Protein AF-A0A1G9LYG8-F1 (afdb_monomer)

Mean predicted aligned error: 13.82 Å

InterPro domains:
  IPR014231 Sporulation protein YpjB [PF09577] (40-248)

Foldseek 3Di:
DDPVPVVVVVVVVVVVVVVPPPPPVPPPPVPPPLVLLVVLLVCLVVVVLVVSLVSLVVCVVVQLVLQPVQADPVLSVLLNVLSVVLNVCSVDVPDDSLVNSLSSLLNNLSVQLSVLDPDGVLVVLLVVLLVLLVVVLPDPDQDDPVSLVVNVSSCSSNLSNCCSFFDPVLSVQLVVLSVVLSVCSVPPCNSVSSVSNSVSSVPGDGPPPDVVVVVVVVVVVVVVVVVVVVVVVVVVVVVVVVVVVVVVVVVVVVD

pLDDT: mean 82.08, std 17.13, range [35.97, 97.94]

Solvent-accessible surface area (backbone atoms only — not comparable to full-atom values): 14133 Å² total; per-residue (Å²): 138,69,80,68,60,59,57,55,54,52,52,51,49,57,55,55,63,65,68,72,59,82,76,71,78,73,78,75,76,69,70,51,66,64,59,54,43,55,50,35,41,48,23,48,74,70,68,36,41,70,61,24,34,52,51,51,64,72,42,47,64,60,54,53,51,52,35,60,74,61,38,56,78,66,48,28,50,52,51,50,54,43,52,52,51,38,57,54,40,43,74,53,78,81,63,65,73,68,57,49,47,37,41,38,48,22,44,44,26,37,56,38,47,54,65,69,56,98,79,39,63,50,58,56,54,50,50,53,51,39,53,51,38,54,59,55,45,74,45,94,61,84,82,49,72,67,56,55,51,48,54,53,48,51,45,65,22,44,51,66,18,40,66,66,40,33,56,70,67,54,37,52,54,24,52,51,34,45,52,48,34,71,76,35,63,91,41,98,55,38,47,62,34,30,52,53,24,38,56,38,55,63,70,58,56,85,64,75,56,62,66,57,49,50,54,50,50,51,54,52,49,53,50,51,54,54,47,51,52,52,52,53,52,51,51,52,51,50,52,50,55,53,54,53,51,54,56,55,52,60,58,62,77,76,108

Sequence (255 aa):
MNRTSYAHLFLCFLLGVGIFLPGKAVLAHHQDVHSSIYQYVRFVQEERYKEAETLLQHHSQEFSEYASEHADAEEANVVAAVLERNLQAVAIPKDKDSQLYTHAMALLLVFDALKNEQEPLWMTWKQELQNEIEHLSISNKELAMQDINRLKTHWNILEPALKLAADEEDYIQTSASIRYLLASMDSPRWQEQMITASDQLQQIEAGNDDKLKRSLTLIFMVAAVGGFIIITLSYVAWKKYKGERNKQENKRENS

Secondary structure (DSSP, 8-state):
--THHHHHHHHHHHHHHTT-S-----------HHHHHHHHHHHHHTT-HHHHHHHHHHHHHHHHHHHHHHS-HHHHHHHHHHHHHHHHHHH---S-HHHHHHHHHHHHHHHHHHH--SS-HHHHHHHHHHHHHHHHHT--SPPPHHHHHHHHHHHHHHHHHHHHHS-HHHHHHHHHHHHHHHHTTTSTTHHHHHHHHHHHHHH-----SHHHHHHHHHHHHHHHHHHHHHHHHHHHHHHHHHHHHHHHHHHHHT-

Nearest PDB structures (foldseek):
  5c21-assembly1_B  TM=1.480E-01  e=8.070E+00  Escherichia coli

Organism: NCBI:txid482461

Structure (mmCIF, N/CA/C/O backbone):
data_AF-A0A1G9LYG8-F1
#
_entry.id   AF-A0A1G9LYG8-F1
#
loop_
_atom_site.group_PDB
_atom_site.id
_atom_site.type_symbol
_atom_site.label_atom_id
_atom_site.label_alt_id
_atom_site.label_comp_id
_atom_site.label_asym_id
_atom_site.label_entity_id
_atom_site.label_seq_id
_atom_site.pdbx_PDB_ins_code
_atom_site.Cartn_x
_atom_site.Cartn_y
_atom_site.Cartn_z
_atom_site.occupancy
_atom_site.B_iso_or_equiv
_atom_site.auth_seq_id
_atom_site.auth_comp_id
_atom_site.auth_asym_id
_atom_site.auth_atom_id
_atom_site.pdbx_PDB_model_num
ATOM 1 N N . MET A 1 1 ? -35.534 11.919 62.018 1.00 44.56 1 MET A N 1
ATOM 2 C CA . MET A 1 1 ? -34.619 12.363 60.942 1.00 44.56 1 MET A CA 1
ATOM 3 C C . MET A 1 1 ? -33.520 11.311 60.834 1.00 44.56 1 MET A C 1
ATOM 5 O O . MET A 1 1 ? -32.553 11.365 61.580 1.00 44.56 1 MET A O 1
ATOM 9 N N . ASN A 1 2 ? -33.737 10.273 60.017 1.00 42.03 2 ASN A N 1
ATOM 10 C CA . ASN A 1 2 ? -32.950 9.034 60.067 1.00 42.03 2 ASN A CA 1
ATOM 11 C C . ASN A 1 2 ? -31.844 9.050 59.003 1.00 42.03 2 ASN A C 1
ATOM 13 O O . ASN A 1 2 ? -32.102 8.811 57.825 1.00 42.03 2 ASN A O 1
ATOM 17 N N . ARG A 1 3 ? -30.601 9.315 59.436 1.00 51.84 3 ARG A N 1
ATOM 18 C CA . ARG A 1 3 ? -29.377 9.304 58.602 1.00 51.84 3 ARG A CA 1
ATOM 19 C C . ARG A 1 3 ? -29.077 7.939 57.960 1.00 51.84 3 ARG A C 1
ATOM 21 O O . ARG A 1 3 ? -28.266 7.873 57.047 1.00 51.84 3 ARG A O 1
ATOM 28 N N . THR A 1 4 ? -29.747 6.872 58.389 1.00 52.56 4 THR A N 1
ATOM 29 C CA . THR A 1 4 ? -29.566 5.505 57.879 1.00 52.56 4 THR A CA 1
ATOM 30 C C . THR A 1 4 ? -30.309 5.229 56.568 1.00 52.56 4 THR A C 1
ATOM 32 O O . THR A 1 4 ? -29.927 4.321 55.840 1.00 52.56 4 THR A O 1
ATOM 35 N N . SER A 1 5 ? -31.317 6.031 56.202 1.00 56.38 5 SER A N 1
ATOM 36 C CA . SER A 1 5 ? -32.127 5.758 55.001 1.00 56.38 5 SER A CA 1
ATOM 37 C C . SER A 1 5 ? -31.432 6.139 53.686 1.00 56.38 5 SER A C 1
ATOM 39 O O . SER A 1 5 ? -31.706 5.534 52.653 1.00 56.38 5 SER A O 1
ATOM 41 N N . TYR A 1 6 ? -30.517 7.115 53.709 1.00 55.12 6 TYR A N 1
ATOM 42 C CA . TYR A 1 6 ? -29.796 7.565 52.509 1.00 55.12 6 TYR A CA 1
ATOM 43 C C . TYR A 1 6 ? -28.614 6.656 52.150 1.00 55.12 6 TYR A C 1
ATOM 45 O O . TYR A 1 6 ? -28.293 6.517 50.974 1.00 55.12 6 TYR A O 1
ATOM 53 N N . ALA A 1 7 ? -28.014 5.986 53.139 1.00 55.41 7 ALA A N 1
ATOM 54 C CA . ALA A 1 7 ? -26.924 5.039 52.909 1.00 55.41 7 ALA A CA 1
ATOM 55 C C . ALA A 1 7 ? -27.400 3.801 52.128 1.00 55.41 7 ALA A C 1
ATOM 57 O O . ALA A 1 7 ? -26.719 3.348 51.211 1.00 55.41 7 ALA A O 1
ATOM 58 N N . HIS A 1 8 ? -28.606 3.303 52.423 1.00 56.03 8 HIS A N 1
ATOM 59 C CA . HIS A 1 8 ? -29.189 2.172 51.697 1.00 56.03 8 HIS A CA 1
ATOM 60 C C . HIS A 1 8 ? -29.632 2.542 50.275 1.00 56.03 8 HIS A C 1
ATOM 62 O O . HIS A 1 8 ? -29.442 1.750 49.358 1.00 56.03 8 HIS A O 1
ATOM 68 N N . LEU A 1 9 ? -30.139 3.761 50.058 1.00 56.88 9 LEU A N 1
ATOM 69 C CA . LEU A 1 9 ? -30.474 4.243 48.712 1.00 56.88 9 LEU A CA 1
ATOM 70 C C . LEU A 1 9 ? -29.229 4.435 47.832 1.00 56.88 9 LEU A C 1
ATOM 72 O O . LEU A 1 9 ? -29.269 4.108 46.649 1.00 56.88 9 LEU A O 1
ATOM 76 N N . PHE A 1 10 ? -28.113 4.896 48.403 1.00 58.06 10 PHE A N 1
ATOM 77 C CA . PHE A 1 10 ? -26.852 5.056 47.672 1.00 58.06 10 PHE A CA 1
ATOM 78 C C . PHE A 1 10 ? -26.205 3.706 47.319 1.00 58.06 10 PHE A C 1
ATOM 80 O O . PHE A 1 10 ? -25.693 3.528 46.216 1.00 58.06 10 PHE A O 1
ATOM 87 N N . LEU A 1 11 ? -26.295 2.722 48.221 1.00 57.38 11 LEU A N 1
ATOM 88 C CA . LEU A 1 11 ? -25.783 1.368 47.993 1.00 57.38 11 LEU A CA 1
ATOM 89 C C . LEU A 1 11 ? -26.616 0.595 46.952 1.00 57.38 11 LEU A C 1
ATOM 91 O O . LEU A 1 11 ? -26.050 -0.095 46.107 1.00 57.38 11 LEU A O 1
ATOM 95 N N . CYS A 1 12 ? -27.943 0.769 46.942 1.00 59.47 12 CYS A N 1
ATOM 96 C CA . CYS A 1 12 ? -28.809 0.213 45.896 1.00 59.47 12 CYS A CA 1
ATOM 97 C C . CYS A 1 12 ? -28.598 0.887 44.530 1.00 59.47 12 CYS A C 1
ATOM 99 O O . CYS A 1 12 ? -28.707 0.221 43.505 1.00 59.47 12 CYS A O 1
ATOM 101 N N . PHE A 1 13 ? -28.258 2.180 44.497 1.00 59.78 13 PHE A N 1
ATOM 102 C CA . PHE A 1 13 ? -27.918 2.875 43.253 1.00 59.78 13 PHE A CA 1
ATOM 103 C C . PHE A 1 13 ? -26.583 2.377 42.669 1.00 59.78 13 PHE A C 1
ATOM 105 O O . PHE A 1 13 ? -26.509 2.101 41.476 1.00 59.78 13 PHE A O 1
ATOM 112 N N . LEU A 1 14 ? -25.560 2.157 43.505 1.00 54.22 14 LEU A N 1
ATOM 113 C CA . LEU A 1 14 ? -24.277 1.586 43.066 1.00 54.22 14 LEU A CA 1
ATOM 114 C C . LEU A 1 14 ? -24.402 0.133 42.579 1.00 54.22 14 LEU A C 1
ATOM 116 O O . LEU A 1 14 ? -23.779 -0.231 41.584 1.00 54.22 14 LEU A O 1
ATOM 120 N N . LEU A 1 15 ? -25.246 -0.680 43.224 1.00 53.72 15 LEU A N 1
ATOM 121 C CA . LEU A 1 15 ? -25.528 -2.048 42.775 1.00 53.72 15 LEU A CA 1
ATOM 122 C C . LEU A 1 15 ? -26.402 -2.094 41.510 1.00 53.72 15 LEU A C 1
ATOM 124 O O . LEU A 1 15 ? -26.217 -2.983 40.687 1.00 53.72 15 LEU A O 1
ATOM 128 N N . GLY A 1 16 ? -27.307 -1.131 41.310 1.00 51.62 16 GLY A N 1
ATOM 129 C CA . GLY A 1 16 ? -28.133 -1.039 40.100 1.00 51.62 16 GLY A CA 1
ATOM 130 C C . GLY A 1 16 ? -27.364 -0.568 38.861 1.00 51.62 16 GLY A C 1
ATOM 131 O O . GLY A 1 16 ? -27.613 -1.059 37.763 1.00 51.62 16 GLY A O 1
ATOM 132 N N . VAL A 1 17 ? -26.393 0.337 39.031 1.00 49.50 17 VAL A N 1
ATOM 133 C CA . VAL A 1 17 ? -25.542 0.826 37.929 1.00 49.50 17 VAL A CA 1
ATOM 134 C C . VAL A 1 17 ? -24.515 -0.231 37.493 1.00 49.50 17 VAL A C 1
ATOM 136 O O . VAL A 1 17 ? -24.180 -0.301 36.315 1.00 49.50 17 VAL A O 1
ATOM 139 N N . GLY A 1 18 ? -24.077 -1.114 38.398 1.00 45.44 18 GLY A N 1
ATOM 140 C CA . GLY A 1 18 ? -23.137 -2.195 38.074 1.00 45.44 18 GLY A CA 1
ATOM 141 C C . GLY A 1 18 ? -23.715 -3.349 37.239 1.00 45.44 18 GLY A C 1
ATOM 142 O O . GLY A 1 18 ? -22.947 -4.116 36.669 1.00 45.44 18 GLY A O 1
ATOM 143 N N . ILE A 1 19 ? -25.045 -3.481 37.142 1.00 48.59 19 ILE A N 1
ATOM 144 C CA . ILE A 1 19 ? -25.714 -4.629 36.489 1.00 48.59 19 ILE A CA 1
ATOM 145 C C . ILE A 1 19 ? -26.114 -4.325 35.028 1.00 48.59 19 ILE A C 1
ATOM 147 O O . ILE A 1 19 ? -26.484 -5.228 34.284 1.00 48.59 19 ILE A O 1
ATOM 151 N N . PHE A 1 20 ? -25.974 -3.076 34.573 1.00 45.09 20 PHE A N 1
ATOM 152 C CA . PHE A 1 20 ? -26.286 -2.665 33.195 1.00 45.09 20 PHE A CA 1
ATOM 153 C C . PHE A 1 20 ? -25.058 -2.462 32.299 1.00 45.09 20 PHE A C 1
ATOM 155 O O . PHE A 1 20 ? -25.152 -1.819 31.256 1.00 45.09 20 PHE A O 1
ATOM 162 N N . LEU A 1 21 ? -23.913 -3.040 32.664 1.00 42.34 21 LEU A N 1
ATOM 163 C CA . LEU A 1 21 ? -22.881 -3.324 31.676 1.00 42.34 21 LEU A CA 1
ATOM 164 C C . LEU A 1 21 ? -23.245 -4.664 31.033 1.00 42.34 21 LEU A C 1
ATOM 166 O O . LEU A 1 21 ? -23.107 -5.692 31.700 1.00 42.34 21 LEU A O 1
ATOM 170 N N . PRO A 1 22 ? -23.732 -4.705 29.776 1.00 43.97 22 PRO A N 1
ATOM 171 C CA . PRO A 1 22 ? -23.759 -5.955 29.045 1.00 43.97 22 PRO A CA 1
ATOM 172 C C . PRO A 1 22 ? -22.310 -6.424 28.971 1.00 43.97 22 PRO A C 1
ATOM 174 O O . PRO A 1 22 ? -21.504 -5.886 28.213 1.00 43.97 22 PRO A O 1
ATOM 177 N N . GLY A 1 23 ? -21.977 -7.406 29.803 1.00 39.16 23 GLY A N 1
ATOM 178 C CA . GLY A 1 23 ? -20.773 -8.195 29.669 1.00 39.16 23 GLY A CA 1
ATOM 179 C C . GLY A 1 23 ? -20.874 -8.951 28.357 1.00 39.16 23 GLY A C 1
ATOM 180 O O . GLY A 1 23 ? -21.198 -10.135 28.338 1.00 39.16 23 GLY A O 1
ATOM 181 N N . LYS A 1 24 ? -20.596 -8.267 27.244 1.00 38.66 24 LYS A N 1
ATOM 182 C CA . LYS A 1 24 ? -19.959 -8.933 26.127 1.00 38.66 24 LYS A CA 1
ATOM 183 C C . LYS A 1 24 ? -18.665 -9.452 26.730 1.00 38.66 24 LYS A C 1
ATOM 185 O O . LYS A 1 24 ? -17.746 -8.683 26.998 1.00 38.66 24 LYS A O 1
ATOM 190 N N . ALA A 1 25 ? -18.641 -10.745 27.029 1.00 38.16 25 ALA A N 1
ATOM 191 C CA . ALA A 1 25 ? -17.403 -11.487 27.041 1.00 38.16 25 ALA A CA 1
ATOM 192 C C . ALA A 1 25 ? -16.817 -11.291 25.642 1.00 38.16 25 ALA A C 1
ATOM 194 O O . ALA A 1 25 ? -17.134 -12.020 24.707 1.00 38.16 25 ALA A O 1
ATOM 195 N N . VAL A 1 26 ? -16.059 -10.209 25.483 1.00 40.16 26 VAL A N 1
ATOM 196 C CA . VAL A 1 26 ? -15.144 -10.028 24.377 1.00 40.16 26 VAL A CA 1
ATOM 197 C C . VAL A 1 26 ? -14.098 -11.099 24.633 1.00 40.16 26 VAL A C 1
ATOM 199 O O . VAL A 1 26 ? -13.142 -10.909 25.381 1.00 40.16 26 VAL A O 1
ATOM 202 N N . LEU A 1 27 ? -14.350 -12.286 24.085 1.00 37.12 27 LEU A N 1
ATOM 203 C CA . LEU A 1 27 ? -13.307 -13.241 23.764 1.00 37.12 27 LEU A CA 1
ATOM 204 C C . LEU A 1 27 ? -12.454 -12.575 22.678 1.00 37.12 27 LEU A C 1
ATOM 206 O O . LEU A 1 27 ? -12.511 -12.956 21.517 1.00 37.12 27 LEU A O 1
ATOM 210 N N . ALA A 1 28 ? -11.697 -11.539 23.049 1.00 35.97 28 ALA A N 1
ATOM 211 C CA . ALA A 1 28 ? -10.605 -11.024 22.244 1.00 35.97 28 ALA A CA 1
ATOM 212 C C . ALA A 1 28 ? -9.483 -12.053 22.352 1.00 35.97 28 ALA A C 1
ATOM 214 O O . ALA A 1 28 ? -8.523 -11.901 23.102 1.00 35.97 28 ALA A O 1
ATOM 215 N N . HIS A 1 29 ? -9.652 -13.145 21.621 1.00 37.12 29 HIS A N 1
ATOM 216 C CA . HIS A 1 29 ? -8.524 -13.868 21.077 1.00 37.12 29 HIS A CA 1
ATOM 217 C C . HIS A 1 29 ? -8.290 -13.318 19.669 1.00 37.12 29 HIS A C 1
ATOM 219 O O . HIS A 1 29 ? -8.374 -14.054 18.696 1.00 37.12 29 HIS A O 1
ATOM 225 N N . HIS A 1 30 ? -8.076 -11.999 19.565 1.00 44.78 30 HIS A N 1
ATOM 226 C CA . HIS A 1 30 ? -7.495 -11.426 18.359 1.00 44.78 30 HIS A CA 1
ATOM 227 C C . HIS A 1 30 ? -6.051 -11.886 18.355 1.00 44.78 30 HIS A C 1
ATOM 229 O O . HIS A 1 30 ? -5.200 -11.363 19.079 1.00 44.78 30 HIS A O 1
ATOM 235 N N . GLN A 1 31 ? -5.809 -12.965 17.631 1.00 51.56 31 GLN A N 1
ATOM 236 C CA . GLN A 1 31 ? -4.470 -13.348 17.261 1.00 51.56 31 GLN A CA 1
ATOM 237 C C . GLN A 1 31 ? -3.991 -12.217 16.348 1.00 51.56 31 GLN A C 1
ATOM 239 O O . GLN A 1 31 ? -4.433 -12.140 15.211 1.00 51.56 31 GLN A O 1
ATOM 244 N N . ASP A 1 32 ? -3.203 -11.293 16.915 1.00 80.69 32 ASP A N 1
ATOM 245 C CA . ASP A 1 32 ? -2.804 -9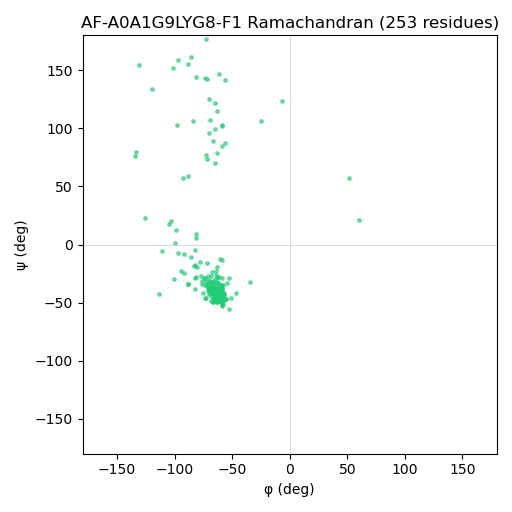.994 16.352 1.00 80.69 32 ASP A CA 1
ATOM 246 C C . ASP A 1 32 ? -2.857 -9.981 14.814 1.00 80.69 32 ASP A C 1
ATOM 248 O O . ASP A 1 32 ? -2.036 -10.631 14.160 1.00 80.69 32 ASP A O 1
ATOM 252 N N . VAL A 1 33 ? -3.865 -9.300 14.250 1.00 90.56 33 VAL A N 1
ATOM 253 C CA . VAL A 1 33 ? -4.142 -9.224 12.804 1.00 90.56 33 VAL A CA 1
ATOM 254 C C . VAL A 1 33 ? -2.868 -8.923 12.024 1.00 90.56 33 VAL A C 1
ATOM 256 O O . VAL A 1 33 ? -2.583 -9.572 11.016 1.00 90.56 33 VAL A O 1
ATOM 259 N N . HIS A 1 34 ? -2.046 -8.008 12.537 1.00 90.25 34 HIS A N 1
ATOM 260 C CA . HIS A 1 34 ? -0.772 -7.655 11.927 1.00 90.25 34 HIS A CA 1
ATOM 261 C C . HIS A 1 34 ? 0.198 -8.829 11.920 1.00 90.25 34 HIS A C 1
ATOM 263 O O . HIS A 1 34 ? 0.809 -9.097 10.889 1.00 90.25 34 HIS A O 1
ATOM 269 N N . SER A 1 35 ? 0.307 -9.578 13.020 1.00 90.75 35 SER A N 1
ATOM 270 C CA . SER A 1 35 ? 1.164 -10.771 13.091 1.00 90.75 35 SER A CA 1
ATOM 271 C C . SER A 1 35 ? 0.784 -11.825 12.043 1.00 90.75 35 SER A C 1
ATOM 273 O O . SER A 1 35 ? 1.664 -12.388 11.387 1.00 90.75 35 SER A O 1
ATOM 275 N N . SER A 1 36 ? -0.516 -12.035 11.817 1.00 94.81 36 SER A N 1
ATOM 276 C CA . SER A 1 36 ? -1.030 -12.959 10.802 1.00 94.81 36 SER A CA 1
ATOM 277 C C . SER A 1 36 ? -0.685 -12.483 9.388 1.00 94.81 36 SER A C 1
ATOM 279 O O . SER A 1 36 ? -0.283 -13.287 8.546 1.00 94.81 36 SER A O 1
ATOM 281 N N . ILE A 1 37 ? -0.747 -11.175 9.131 1.00 95.69 37 ILE A N 1
ATOM 282 C CA . ILE A 1 37 ? -0.375 -10.592 7.835 1.00 95.69 37 ILE A CA 1
ATOM 283 C C . ILE A 1 37 ? 1.138 -10.660 7.596 1.00 95.69 37 ILE A C 1
ATOM 285 O O . ILE A 1 37 ? 1.566 -11.062 6.514 1.00 95.69 37 ILE A O 1
ATOM 289 N N . TYR A 1 38 ? 1.965 -10.362 8.602 1.00 94.00 38 TYR A N 1
ATOM 290 C CA . TYR A 1 38 ? 3.417 -10.562 8.513 1.00 94.00 38 TYR A CA 1
ATOM 291 C C . TYR A 1 38 ? 3.757 -12.023 8.204 1.00 94.00 38 TYR A C 1
ATOM 293 O O . TYR A 1 38 ? 4.600 -12.309 7.351 1.00 94.00 38 TYR A O 1
ATOM 301 N N . GLN A 1 39 ? 3.075 -12.962 8.862 1.00 95.69 39 GLN A N 1
ATOM 302 C CA . GLN A 1 39 ? 3.274 -14.387 8.630 1.00 95.69 39 GLN A CA 1
ATOM 303 C C . GLN A 1 39 ? 2.814 -14.819 7.228 1.00 95.69 39 GLN A C 1
ATOM 305 O O . GLN A 1 39 ? 3.489 -15.638 6.602 1.00 95.69 39 GLN A O 1
ATOM 310 N N . TYR A 1 40 ? 1.720 -14.251 6.711 1.00 96.06 40 TYR A N 1
ATOM 311 C CA . TYR A 1 40 ? 1.273 -14.446 5.330 1.00 96.06 40 TYR A CA 1
ATOM 312 C C . TYR A 1 40 ? 2.340 -14.003 4.321 1.00 96.06 40 TYR A C 1
ATOM 314 O O . TYR A 1 40 ? 2.756 -14.804 3.483 1.00 96.06 40 TYR A O 1
ATOM 322 N N . VAL A 1 41 ? 2.838 -12.765 4.439 1.00 95.38 41 VAL A N 1
ATOM 323 C CA . VAL A 1 41 ? 3.897 -12.235 3.560 1.00 95.38 41 VAL A CA 1
ATOM 324 C C . VAL A 1 41 ? 5.138 -13.118 3.619 1.00 95.38 41 VAL A C 1
ATOM 326 O O . VAL A 1 41 ? 5.713 -13.455 2.584 1.00 95.38 41 VAL A O 1
ATOM 329 N N . ARG A 1 42 ? 5.518 -13.561 4.820 1.00 94.44 42 ARG A N 1
ATOM 330 C CA . ARG A 1 42 ? 6.645 -14.472 5.010 1.00 94.44 42 ARG A CA 1
ATOM 331 C C . ARG A 1 42 ? 6.437 -15.811 4.303 1.00 94.44 42 ARG A C 1
ATOM 333 O O . ARG A 1 42 ? 7.361 -16.285 3.653 1.00 94.44 42 ARG A O 1
ATOM 340 N N . PHE A 1 43 ? 5.255 -16.420 4.393 1.00 94.69 43 PHE A N 1
ATOM 341 C CA . PHE A 1 43 ? 4.972 -17.655 3.656 1.00 94.69 43 PHE A CA 1
ATOM 342 C C . PHE A 1 43 ? 5.039 -17.450 2.143 1.00 94.69 43 PHE A C 1
ATOM 344 O O . PHE A 1 43 ? 5.591 -18.299 1.453 1.00 94.69 43 PHE A O 1
ATOM 351 N N . VAL A 1 44 ? 4.541 -16.323 1.630 1.00 93.38 44 VAL A N 1
ATOM 352 C CA . VAL A 1 44 ? 4.664 -15.976 0.207 1.00 93.38 44 VAL A CA 1
ATOM 353 C C . VAL A 1 44 ? 6.134 -15.850 -0.205 1.00 93.38 44 VAL A C 1
ATOM 355 O O . VAL A 1 44 ? 6.525 -16.400 -1.232 1.00 93.38 44 VAL A O 1
ATOM 358 N N . GLN A 1 45 ? 6.957 -15.181 0.606 1.00 90.38 45 GLN A N 1
ATOM 359 C CA . GLN A 1 45 ? 8.392 -15.012 0.359 1.00 90.38 45 GLN A CA 1
ATOM 360 C C . GLN A 1 45 ? 9.177 -16.334 0.442 1.00 90.38 45 GLN A C 1
ATOM 362 O O . GLN A 1 45 ? 10.138 -16.521 -0.296 1.00 90.38 45 GLN A O 1
ATOM 367 N N . GLU A 1 46 ? 8.776 -17.245 1.331 1.00 92.75 46 GLU A N 1
ATOM 368 C CA . GLU A 1 46 ? 9.348 -18.593 1.476 1.00 92.75 46 GLU A CA 1
ATOM 369 C C . GLU A 1 46 ? 8.775 -19.602 0.453 1.00 92.75 46 GLU A C 1
ATOM 371 O O . GLU A 1 46 ? 9.066 -20.792 0.557 1.00 92.75 46 GLU A O 1
ATOM 376 N N . GLU A 1 47 ? 7.943 -19.159 -0.500 1.00 91.50 47 GLU A N 1
ATOM 377 C CA . GLU A 1 47 ? 7.254 -19.996 -1.504 1.00 91.50 47 GLU A CA 1
ATOM 378 C C . GLU A 1 47 ? 6.312 -21.064 -0.902 1.00 91.50 47 GLU A C 1
ATOM 380 O O . GLU A 1 47 ? 5.926 -22.052 -1.531 1.00 91.50 47 GLU A O 1
ATOM 385 N N . ARG A 1 48 ? 5.876 -20.853 0.341 1.00 92.75 48 ARG A N 1
ATOM 386 C CA . ARG A 1 48 ? 4.979 -21.733 1.103 1.00 92.75 48 ARG A CA 1
ATOM 387 C C . ARG A 1 48 ? 3.517 -21.391 0.837 1.00 92.75 48 ARG A C 1
ATOM 389 O O . ARG A 1 48 ? 2.759 -21.028 1.737 1.00 92.75 48 ARG A O 1
ATOM 396 N N . TYR A 1 49 ? 3.114 -21.480 -0.430 1.00 92.00 49 TYR A N 1
ATOM 397 C CA . TYR A 1 49 ? 1.817 -20.970 -0.895 1.00 92.00 49 TYR A CA 1
ATOM 398 C C . TYR A 1 49 ? 0.615 -21.676 -0.274 1.00 92.00 49 TYR A C 1
ATOM 400 O O . TYR A 1 49 ? -0.401 -21.039 -0.021 1.00 92.00 49 TYR A O 1
ATOM 408 N N . LYS A 1 50 ? 0.731 -22.969 0.036 1.00 92.81 50 LYS A N 1
ATOM 409 C CA . LYS A 1 50 ? -0.357 -23.718 0.673 1.00 92.81 50 LYS A CA 1
ATOM 410 C C . LYS A 1 50 ? -0.618 -23.228 2.098 1.00 92.81 50 LYS A C 1
ATOM 412 O O . LYS A 1 50 ? -1.770 -23.091 2.511 1.00 92.81 50 LYS A O 1
ATOM 417 N N . GLU A 1 51 ? 0.441 -22.960 2.856 1.00 94.56 51 GLU A N 1
ATOM 418 C CA . GLU A 1 51 ? 0.329 -22.360 4.184 1.00 94.56 51 GLU A CA 1
ATOM 419 C C . GLU A 1 51 ? -0.150 -20.910 4.114 1.00 94.56 51 GLU A C 1
ATOM 421 O O . GLU A 1 51 ? -0.984 -20.521 4.929 1.00 94.56 51 GLU A O 1
ATOM 426 N N . ALA A 1 52 ? 0.315 -20.141 3.124 1.00 94.75 52 ALA A N 1
ATOM 427 C CA . ALA A 1 52 ? -0.162 -18.784 2.869 1.00 94.75 52 ALA A CA 1
ATOM 428 C C . ALA A 1 52 ? -1.673 -18.755 2.579 1.00 94.75 52 ALA A C 1
ATOM 430 O O . ALA A 1 52 ? -2.396 -17.980 3.202 1.00 94.75 52 ALA A O 1
ATOM 431 N N . GLU A 1 53 ? -2.158 -19.634 1.697 1.00 95.19 53 GLU A N 1
ATOM 432 C CA . GLU A 1 53 ? -3.579 -19.779 1.369 1.00 95.19 53 GLU A CA 1
ATOM 433 C C . GLU A 1 53 ? -4.394 -20.152 2.607 1.00 95.19 53 GLU A C 1
ATOM 435 O O . GLU A 1 53 ? -5.387 -19.495 2.917 1.00 95.19 53 GLU A O 1
ATOM 440 N N . THR A 1 54 ? -3.947 -21.172 3.345 1.00 95.50 54 THR A N 1
ATOM 441 C CA . THR A 1 54 ? -4.651 -21.651 4.541 1.00 95.50 54 THR A CA 1
ATOM 442 C C . THR A 1 54 ? -4.759 -20.551 5.596 1.00 95.50 54 THR A C 1
ATOM 444 O O . THR A 1 54 ? -5.825 -20.365 6.182 1.00 95.50 54 THR A O 1
ATOM 447 N N . LEU A 1 55 ? -3.674 -19.806 5.835 1.00 95.56 55 LEU A N 1
ATOM 448 C CA . LEU A 1 55 ? -3.660 -18.710 6.801 1.00 95.56 55 LEU A CA 1
ATOM 449 C C . LEU A 1 55 ? -4.603 -17.586 6.365 1.00 95.56 55 LEU A C 1
ATOM 451 O O . LEU A 1 55 ? -5.419 -17.129 7.163 1.00 95.56 55 LEU A O 1
ATOM 455 N N . LEU A 1 56 ? -4.526 -17.166 5.101 1.00 95.06 56 LEU A N 1
ATOM 456 C CA . LEU A 1 56 ? -5.344 -16.070 4.591 1.00 95.06 56 LEU A CA 1
ATOM 457 C C . LEU A 1 56 ? -6.840 -16.419 4.610 1.00 95.06 56 LEU A C 1
ATOM 459 O O . LEU A 1 56 ? -7.649 -15.581 4.996 1.00 95.06 56 LEU A O 1
ATOM 463 N N . GLN A 1 57 ? -7.209 -17.657 4.264 1.00 95.25 57 GLN A N 1
ATOM 464 C CA . GLN A 1 57 ? -8.591 -18.149 4.347 1.00 95.25 57 GLN A CA 1
ATOM 465 C C . GLN A 1 57 ? -9.092 -18.249 5.792 1.00 95.25 57 GLN A C 1
ATOM 467 O O . GLN A 1 57 ? -10.240 -17.916 6.067 1.00 95.25 57 GLN A O 1
ATOM 472 N N . HIS A 1 58 ? -8.246 -18.701 6.722 1.00 94.94 58 HIS A N 1
ATOM 473 C CA . HIS A 1 58 ? -8.623 -18.839 8.129 1.00 94.94 58 HIS A CA 1
ATOM 474 C C . HIS A 1 58 ? -8.886 -17.481 8.797 1.00 94.94 58 HIS A C 1
ATOM 476 O O . HIS A 1 58 ? -9.818 -17.356 9.588 1.00 94.94 58 HIS A O 1
ATOM 482 N N . HIS A 1 59 ? -8.091 -16.462 8.457 1.00 95.12 59 HIS A N 1
ATOM 483 C CA . HIS A 1 59 ? -8.164 -15.134 9.073 1.00 95.12 59 HIS A CA 1
ATOM 484 C C . HIS A 1 59 ? -8.937 -14.095 8.243 1.00 95.12 59 HIS A C 1
ATOM 486 O O . HIS A 1 59 ? -9.075 -12.957 8.682 1.00 95.12 59 HIS A O 1
ATOM 492 N N . SER A 1 60 ? -9.491 -14.443 7.074 1.00 94.12 60 SER A N 1
ATOM 493 C CA . SER A 1 60 ? -10.141 -13.463 6.184 1.00 94.12 60 SER A CA 1
ATOM 494 C C . SER A 1 60 ? -11.298 -12.716 6.849 1.00 94.12 60 SER A C 1
ATOM 496 O O . SER A 1 60 ? -11.480 -11.521 6.617 1.00 94.12 60 SER A O 1
ATOM 498 N N . GLN A 1 61 ? -12.077 -13.409 7.684 1.00 93.62 61 GLN A N 1
ATOM 499 C CA . GLN A 1 61 ? -13.169 -12.791 8.431 1.00 93.62 61 GLN A CA 1
ATOM 500 C C . GLN A 1 61 ? -12.632 -11.796 9.465 1.00 93.62 61 GLN A C 1
ATOM 502 O O . GLN A 1 61 ? -13.097 -10.663 9.508 1.00 93.62 61 GLN A O 1
ATOM 507 N N . GLU A 1 62 ? -11.619 -12.191 10.237 1.00 94.19 62 GLU A N 1
ATOM 508 C CA . GLU A 1 62 ? -10.976 -11.326 11.232 1.00 94.19 62 GLU A CA 1
ATOM 509 C C . GLU A 1 62 ? -10.372 -10.073 10.576 1.00 94.19 62 GLU A C 1
ATOM 511 O O . GLU A 1 62 ? -10.524 -8.965 11.080 1.00 94.19 62 GLU A O 1
ATOM 516 N N . PHE A 1 63 ? -9.760 -10.224 9.399 1.00 94.88 63 PHE A N 1
ATOM 517 C CA . PHE A 1 63 ? -9.222 -9.117 8.607 1.00 94.88 63 PHE A CA 1
ATOM 518 C C . PHE A 1 63 ? -10.312 -8.144 8.147 1.00 94.88 63 PHE A C 1
ATOM 520 O O . PHE A 1 63 ? -10.135 -6.928 8.234 1.00 94.88 63 PHE A O 1
ATOM 527 N N . SER A 1 64 ? -11.455 -8.662 7.692 1.00 93.94 64 SER A N 1
ATOM 528 C CA . SER A 1 64 ? -12.596 -7.836 7.287 1.00 93.94 64 SER A CA 1
ATOM 529 C C . SER A 1 64 ? -13.252 -7.119 8.470 1.00 93.94 64 SER A C 1
ATOM 531 O O . SER A 1 64 ? -13.680 -5.971 8.328 1.00 93.94 64 SER A O 1
ATOM 533 N N . GLU A 1 65 ? -13.354 -7.783 9.622 1.00 93.81 65 GLU A N 1
ATOM 534 C CA . GLU A 1 65 ? -13.877 -7.196 10.859 1.00 93.81 65 GLU A CA 1
ATOM 535 C C . GLU A 1 65 ? -12.955 -6.074 11.344 1.00 93.81 65 GLU A C 1
ATOM 537 O O . GLU A 1 65 ? -13.417 -4.951 11.532 1.00 93.81 65 GLU A O 1
ATOM 542 N N . TYR A 1 66 ? -11.645 -6.330 11.407 1.00 93.00 66 TYR A N 1
ATOM 543 C CA . TYR A 1 66 ? -10.646 -5.324 11.766 1.00 93.00 66 TYR A CA 1
ATOM 544 C C . TYR A 1 66 ? -10.717 -4.089 10.861 1.00 93.00 66 TYR A C 1
ATOM 546 O O . TYR A 1 66 ? -10.759 -2.963 11.357 1.00 93.00 66 TYR A O 1
ATOM 554 N N . ALA A 1 67 ? -10.786 -4.287 9.540 1.00 93.12 67 ALA A N 1
ATOM 555 C CA . ALA A 1 67 ? -10.912 -3.193 8.580 1.00 93.12 67 ALA A CA 1
ATOM 556 C C . ALA A 1 67 ? -12.192 -2.373 8.799 1.00 93.12 67 ALA A C 1
ATOM 558 O O . ALA A 1 67 ? -12.155 -1.150 8.750 1.00 93.12 67 ALA A O 1
ATOM 559 N N . SER A 1 68 ? -13.311 -3.034 9.097 1.00 91.25 68 SER A N 1
ATOM 560 C CA . SER A 1 68 ? -14.589 -2.358 9.358 1.00 91.25 68 SER A CA 1
ATOM 561 C C . SER A 1 68 ? -14.585 -1.554 10.663 1.00 91.25 68 SER A C 1
ATOM 563 O O . SER A 1 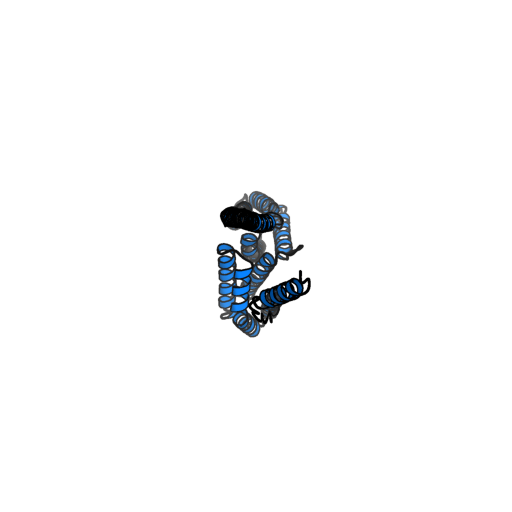68 ? -15.350 -0.602 10.803 1.00 91.25 68 SER A O 1
ATOM 565 N N . GLU A 1 69 ? -13.758 -1.945 11.634 1.00 90.81 69 GLU A N 1
ATOM 566 C CA . GLU A 1 69 ? -13.613 -1.247 12.915 1.00 90.81 69 GLU A CA 1
ATOM 567 C C . GLU A 1 69 ? -12.665 -0.041 12.843 1.00 90.81 69 GLU A C 1
ATOM 569 O O . GLU A 1 69 ? -12.842 0.915 13.599 1.00 90.81 69 GLU A O 1
ATOM 574 N N . HIS A 1 70 ? -11.674 -0.079 11.947 1.00 88.50 70 HIS A N 1
ATOM 575 C CA . HIS A 1 70 ? -10.582 0.902 11.889 1.00 88.50 70 HIS A CA 1
ATOM 576 C C . HIS A 1 70 ? -10.629 1.823 10.663 1.00 88.50 70 HIS A C 1
ATOM 578 O O . HIS A 1 70 ? -9.829 2.754 10.578 1.00 88.50 70 HIS A O 1
ATOM 584 N N . ALA A 1 71 ? -11.553 1.586 9.733 1.00 89.06 71 ALA A N 1
ATOM 585 C CA . ALA A 1 71 ? -11.666 2.320 8.481 1.00 89.06 71 ALA A CA 1
ATOM 586 C C . ALA A 1 71 ? -13.107 2.790 8.234 1.00 89.06 71 ALA A C 1
ATOM 588 O O . ALA A 1 71 ? -14.070 2.186 8.716 1.00 89.06 71 ALA A O 1
ATOM 589 N N . ASP A 1 72 ? -13.273 3.865 7.468 1.00 90.88 72 ASP A N 1
ATOM 590 C CA . ASP A 1 72 ? -14.588 4.233 6.949 1.00 90.88 72 ASP A CA 1
ATOM 591 C C . ASP A 1 72 ? -15.052 3.291 5.821 1.00 90.88 72 ASP A C 1
ATOM 593 O O . ASP A 1 72 ? -14.360 2.356 5.416 1.00 90.88 72 ASP A O 1
ATOM 597 N N . ALA A 1 73 ? -16.270 3.504 5.316 1.00 89.38 73 ALA A N 1
ATOM 598 C CA . ALA A 1 73 ? -16.846 2.626 4.302 1.00 89.38 73 ALA A CA 1
ATOM 599 C C . ALA A 1 73 ? -16.052 2.611 2.983 1.00 89.38 73 ALA A C 1
ATOM 601 O O . ALA A 1 73 ? -16.024 1.581 2.310 1.00 89.38 73 ALA A O 1
ATOM 602 N N . GLU A 1 74 ? -15.434 3.724 2.581 1.00 90.56 74 GLU A N 1
ATOM 603 C CA . GLU A 1 74 ? -14.614 3.753 1.371 1.00 90.56 74 GLU A CA 1
ATOM 604 C C . GLU A 1 74 ? -13.283 3.036 1.601 1.00 90.56 74 GLU A C 1
ATOM 606 O O . GLU A 1 74 ? -12.891 2.190 0.793 1.00 90.56 74 GLU A O 1
ATOM 611 N N . GLU A 1 75 ? -12.620 3.322 2.715 1.00 92.19 75 GLU A N 1
ATOM 612 C CA . GLU A 1 75 ? -11.357 2.694 3.092 1.00 92.19 75 GLU A CA 1
ATOM 613 C C . GLU A 1 75 ? -11.519 1.173 3.256 1.00 92.19 75 GLU A C 1
ATOM 615 O O . GLU A 1 75 ? -10.732 0.397 2.710 1.00 92.19 75 GLU A O 1
ATOM 620 N N . ALA A 1 76 ? -12.597 0.721 3.905 1.00 94.12 76 ALA A N 1
ATOM 621 C CA . ALA A 1 76 ? -12.918 -0.697 4.053 1.00 94.12 76 ALA A CA 1
ATOM 622 C C . ALA A 1 76 ? -13.122 -1.397 2.697 1.00 94.12 76 ALA A C 1
ATOM 624 O O . ALA A 1 76 ? -12.702 -2.543 2.525 1.00 94.12 76 ALA A O 1
ATOM 625 N N . ASN A 1 77 ? -13.699 -0.712 1.701 1.00 95.31 77 ASN A N 1
ATOM 626 C CA . ASN A 1 77 ? -13.828 -1.257 0.345 1.00 95.31 77 ASN A CA 1
ATOM 627 C C . ASN A 1 77 ? -12.464 -1.439 -0.335 1.00 95.31 77 ASN A C 1
ATOM 629 O O . ASN A 1 77 ? -12.260 -2.417 -1.057 1.00 95.31 77 ASN A O 1
ATOM 633 N N . VAL A 1 78 ? -11.520 -0.520 -0.108 1.00 96.38 78 VAL A N 1
ATOM 634 C CA . VAL A 1 78 ? -10.147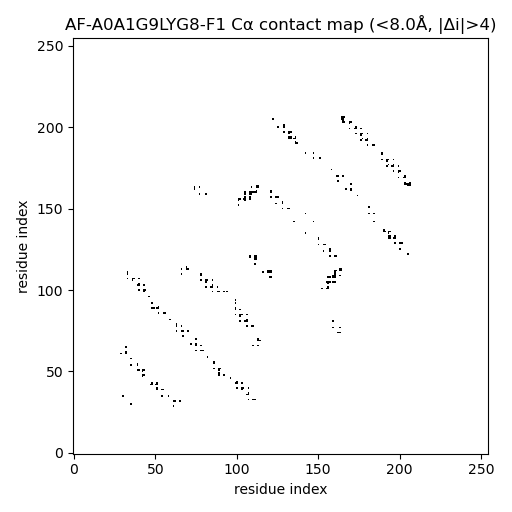 -0.649 -0.618 1.00 96.38 78 VAL A CA 1
ATOM 635 C C . VAL A 1 78 ? -9.456 -1.849 0.029 1.00 96.38 78 VAL A C 1
ATOM 637 O O . VAL A 1 78 ? -8.881 -2.674 -0.684 1.00 96.38 78 VAL A O 1
ATOM 640 N N . VAL A 1 79 ? -9.574 -2.005 1.351 1.00 97.00 79 VAL A N 1
ATOM 641 C CA . VAL A 1 79 ? -9.009 -3.150 2.086 1.00 97.00 79 VAL A CA 1
ATOM 642 C C . VAL A 1 79 ? -9.602 -4.466 1.586 1.00 97.00 79 VAL A C 1
ATOM 644 O O . VAL A 1 79 ? -8.857 -5.393 1.266 1.00 97.00 79 VAL A O 1
ATOM 647 N N . ALA A 1 80 ? -10.928 -4.537 1.442 1.00 96.69 80 ALA A N 1
ATOM 648 C CA . ALA A 1 80 ? -11.622 -5.719 0.941 1.00 96.69 80 ALA A CA 1
ATOM 649 C C . ALA A 1 80 ? -11.162 -6.098 -0.475 1.00 96.69 80 ALA A C 1
ATOM 651 O O . ALA A 1 80 ? -10.922 -7.272 -0.754 1.00 96.69 80 ALA A O 1
ATOM 652 N N . ALA A 1 81 ? -10.969 -5.114 -1.359 1.00 97.44 81 ALA A N 1
ATOM 653 C CA . ALA A 1 81 ? -10.469 -5.358 -2.709 1.00 97.44 81 ALA A CA 1
ATOM 654 C C . ALA A 1 81 ? -9.034 -5.918 -2.715 1.00 97.44 81 ALA A C 1
ATOM 656 O O . ALA A 1 81 ? -8.715 -6.794 -3.525 1.00 97.44 81 ALA A O 1
ATOM 657 N N . VAL A 1 82 ? -8.163 -5.434 -1.823 1.00 97.75 82 VAL A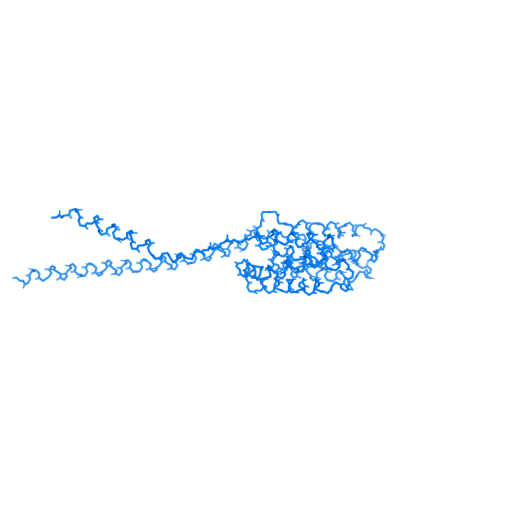 N 1
ATOM 658 C CA . VAL A 1 82 ? -6.784 -5.934 -1.686 1.00 97.75 82 VAL A CA 1
ATOM 659 C C . VAL A 1 82 ? -6.759 -7.333 -1.065 1.00 97.75 82 VAL A C 1
ATOM 661 O O . VAL A 1 82 ? -6.009 -8.193 -1.536 1.00 97.75 82 VAL A O 1
ATOM 664 N N . LEU A 1 83 ? -7.600 -7.592 -0.062 1.00 97.31 83 LEU A N 1
ATOM 665 C CA . LEU A 1 83 ? -7.744 -8.905 0.566 1.00 97.31 83 LEU A CA 1
ATOM 666 C C . LEU A 1 83 ? -8.252 -9.958 -0.428 1.00 97.31 83 LEU A C 1
ATOM 668 O O . LEU A 1 83 ? -7.630 -11.008 -0.580 1.00 97.31 83 LEU A O 1
ATOM 672 N N . GLU A 1 84 ? -9.323 -9.653 -1.161 1.00 95.81 84 GLU A N 1
ATOM 673 C CA . GLU A 1 84 ? -9.897 -10.551 -2.170 1.00 95.81 84 GLU A CA 1
ATOM 674 C C . GLU A 1 84 ? -8.885 -10.875 -3.274 1.00 95.81 84 GLU A C 1
ATOM 676 O O . GLU A 1 84 ? -8.724 -12.029 -3.671 1.00 95.81 84 GLU A O 1
ATOM 681 N N . ARG A 1 85 ? -8.122 -9.874 -3.730 1.00 94.75 85 ARG A N 1
ATOM 682 C CA . ARG A 1 85 ? -7.054 -10.094 -4.712 1.00 94.75 85 ARG A CA 1
ATOM 683 C C . ARG A 1 85 ? -5.994 -11.068 -4.199 1.00 94.75 85 ARG A C 1
ATOM 685 O O . ARG A 1 85 ? -5.519 -11.898 -4.968 1.00 94.75 85 ARG A O 1
ATOM 692 N N . ASN A 1 86 ? -5.627 -10.981 -2.922 1.00 95.50 86 ASN A N 1
ATOM 693 C CA . ASN A 1 86 ? -4.662 -11.897 -2.318 1.00 95.50 86 ASN A CA 1
ATOM 694 C C . ASN A 1 86 ? -5.218 -13.320 -2.196 1.00 95.50 86 ASN A C 1
ATOM 696 O O . ASN A 1 86 ? -4.514 -14.266 -2.543 1.00 95.50 86 ASN A O 1
ATOM 700 N N . LEU A 1 87 ? -6.486 -13.474 -1.797 1.00 94.38 87 LEU A N 1
ATOM 701 C CA . LEU A 1 87 ? -7.168 -14.773 -1.747 1.00 94.38 87 LEU A CA 1
ATOM 702 C C . LEU A 1 87 ? -7.191 -15.454 -3.122 1.00 94.38 87 LEU A C 1
ATOM 704 O O . LEU A 1 87 ? -6.901 -16.644 -3.234 1.00 94.38 87 LEU A O 1
ATOM 708 N N . GLN A 1 88 ? -7.468 -14.691 -4.179 1.00 92.12 88 GLN A N 1
ATOM 709 C CA . GLN A 1 88 ? -7.455 -15.203 -5.549 1.00 92.12 88 GLN A CA 1
ATOM 710 C C . GLN A 1 88 ? -6.041 -15.558 -6.027 1.00 92.12 88 GLN A C 1
ATOM 712 O O . GLN A 1 88 ? -5.839 -16.617 -6.625 1.00 92.12 88 GLN A O 1
ATOM 717 N N . ALA A 1 89 ? -5.062 -14.687 -5.763 1.00 90.62 89 ALA A N 1
ATOM 718 C CA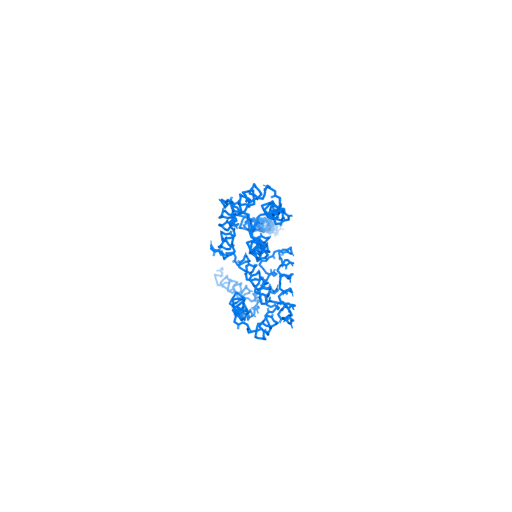 . ALA A 1 89 ? -3.687 -14.867 -6.218 1.00 90.62 89 ALA A CA 1
ATOM 719 C C . ALA A 1 89 ? -3.000 -16.069 -5.552 1.00 90.62 89 ALA A C 1
ATOM 721 O O . ALA A 1 89 ? -2.272 -16.804 -6.217 1.00 90.62 89 ALA A O 1
ATOM 722 N N . VAL A 1 90 ? -3.248 -16.299 -4.258 1.00 91.06 90 VAL A N 1
ATOM 723 C CA . VAL A 1 90 ? -2.623 -17.403 -3.515 1.00 91.06 90 VAL A CA 1
ATOM 724 C C . VAL A 1 90 ? -3.248 -18.765 -3.843 1.00 91.06 90 VAL A C 1
ATOM 726 O O . VAL A 1 90 ? -2.537 -19.766 -3.867 1.00 91.06 90 VAL A O 1
ATOM 729 N N . ALA A 1 91 ? -4.548 -18.810 -4.163 1.00 86.44 91 ALA A N 1
ATOM 730 C CA . ALA A 1 91 ? -5.257 -20.045 -4.518 1.00 86.44 91 ALA A CA 1
ATOM 731 C C . ALA A 1 91 ? -4.842 -20.605 -5.888 1.00 86.44 91 ALA A C 1
ATOM 733 O O . ALA A 1 91 ? -4.947 -21.803 -6.162 1.00 86.44 91 ALA A O 1
ATOM 734 N N . ILE A 1 92 ? -4.389 -19.730 -6.787 1.00 81.75 92 ILE A N 1
ATOM 735 C CA . ILE A 1 92 ? -3.946 -20.106 -8.123 1.00 81.75 92 ILE A CA 1
ATOM 736 C C . ILE A 1 92 ? -2.615 -19.397 -8.408 1.00 81.75 92 ILE A C 1
ATOM 738 O O . ILE A 1 92 ? -2.603 -18.410 -9.149 1.00 81.75 92 ILE A O 1
ATOM 742 N N . PRO A 1 93 ? -1.480 -19.911 -7.891 1.00 68.94 93 PRO A N 1
ATOM 743 C CA . PRO A 1 93 ? -0.156 -19.403 -8.237 1.00 68.94 93 PRO A CA 1
ATOM 744 C C . PRO A 1 93 ? 0.173 -19.831 -9.679 1.00 68.94 93 PRO A C 1
ATOM 746 O O . PRO A 1 93 ? 0.893 -20.794 -9.928 1.00 68.94 93 PRO A O 1
ATOM 749 N N . LYS A 1 94 ? -0.474 -19.196 -10.663 1.00 60.06 94 LYS A N 1
ATOM 750 C CA . LYS A 1 94 ? -0.287 -19.456 -12.102 1.00 60.06 94 LYS A CA 1
ATOM 751 C C . LYS A 1 94 ? 0.725 -18.509 -12.739 1.00 60.06 94 LYS A C 1
ATOM 753 O O . LYS A 1 94 ? 1.299 -18.872 -13.762 1.00 60.06 94 LYS A O 1
ATOM 758 N N . ASP A 1 95 ? 0.953 -17.343 -12.137 1.00 52.47 95 ASP A N 1
ATOM 759 C CA . ASP A 1 95 ? 1.865 -16.315 -12.630 1.00 52.47 95 ASP A CA 1
ATOM 760 C C . ASP A 1 95 ? 2.986 -16.040 -11.620 1.00 52.47 95 ASP A C 1
ATOM 762 O O . ASP A 1 95 ? 2.739 -15.906 -10.425 1.00 52.47 95 ASP A O 1
ATOM 766 N N . LYS A 1 96 ? 4.210 -15.979 -12.161 1.00 58.47 96 LYS A N 1
ATOM 767 C CA . LYS A 1 96 ? 5.509 -15.606 -11.568 1.00 58.47 96 LYS A CA 1
ATOM 768 C C . LYS A 1 96 ? 5.434 -15.059 -10.138 1.00 58.47 96 LYS A C 1
ATOM 770 O O . LYS A 1 96 ? 4.858 -13.993 -9.927 1.00 58.47 96 LYS A O 1
ATOM 775 N N . ASP A 1 97 ? 6.160 -15.706 -9.230 1.00 62.88 97 ASP A N 1
ATOM 776 C CA . ASP A 1 97 ? 6.354 -15.412 -7.798 1.00 62.88 97 ASP A CA 1
ATOM 777 C C . ASP A 1 97 ? 6.373 -13.911 -7.431 1.00 62.88 97 ASP A C 1
ATOM 779 O O . ASP A 1 97 ? 5.878 -13.506 -6.377 1.00 62.88 97 ASP A O 1
ATOM 783 N N . SER A 1 98 ? 6.867 -13.047 -8.329 1.00 69.12 98 SER A N 1
ATOM 784 C CA . SER A 1 98 ? 6.898 -11.594 -8.139 1.00 69.12 98 SER A CA 1
ATOM 785 C C . SER A 1 98 ? 5.518 -10.928 -8.015 1.00 69.12 98 SER A C 1
ATOM 787 O O . SER A 1 98 ? 5.397 -9.936 -7.295 1.00 69.12 98 SER A O 1
ATOM 789 N N . GLN A 1 99 ? 4.471 -11.409 -8.700 1.00 85.81 99 GLN A N 1
ATOM 790 C CA . GLN A 1 99 ? 3.141 -10.781 -8.630 1.00 85.81 99 GLN A CA 1
ATOM 791 C C . GLN A 1 99 ? 2.434 -11.095 -7.312 1.00 85.81 99 GLN A C 1
ATOM 793 O O . GLN A 1 99 ? 1.873 -10.193 -6.689 1.00 85.81 99 GLN A O 1
ATOM 798 N N . LEU A 1 100 ? 2.519 -12.343 -6.845 1.00 91.44 100 LEU A N 1
ATOM 799 C CA . LEU A 1 100 ? 1.954 -12.730 -5.554 1.00 91.44 100 LEU A CA 1
ATOM 800 C C . LEU A 1 100 ? 2.621 -11.960 -4.408 1.00 91.44 100 LEU A C 1
ATOM 802 O O . LEU A 1 100 ? 1.925 -11.428 -3.547 1.00 91.44 100 LEU A O 1
ATOM 806 N N . TYR A 1 101 ? 3.949 -11.813 -4.442 1.00 92.50 101 TYR A N 1
ATOM 807 C CA . TYR A 1 101 ? 4.670 -10.991 -3.468 1.00 92.50 101 TYR A CA 1
ATOM 808 C C . TYR A 1 101 ? 4.215 -9.523 -3.483 1.00 92.50 101 TYR A C 1
ATOM 810 O O . TYR A 1 101 ? 3.988 -8.935 -2.428 1.00 92.50 101 TYR A O 1
ATOM 818 N N . THR A 1 102 ? 4.005 -8.948 -4.673 1.00 94.62 102 THR A N 1
ATOM 819 C CA . THR A 1 102 ? 3.476 -7.579 -4.832 1.00 94.62 102 THR A CA 1
ATOM 820 C C . THR A 1 102 ? 2.115 -7.437 -4.145 1.00 94.62 102 THR A C 1
ATOM 822 O O . THR A 1 102 ? 1.882 -6.484 -3.404 1.00 94.62 102 THR A O 1
ATOM 825 N N . HIS A 1 103 ? 1.209 -8.395 -4.354 1.00 95.50 103 HIS A N 1
ATOM 826 C CA . HIS A 1 103 ? -0.107 -8.389 -3.713 1.00 95.50 103 HIS A CA 1
ATOM 827 C C . HIS A 1 103 ? -0.020 -8.560 -2.198 1.00 95.50 103 HIS A C 1
ATOM 829 O O . HIS A 1 103 ? -0.728 -7.860 -1.470 1.00 95.50 103 HIS A O 1
ATOM 835 N N . ALA A 1 104 ? 0.866 -9.436 -1.728 1.00 96.19 104 ALA A N 1
ATOM 836 C CA . ALA A 1 104 ? 1.046 -9.684 -0.307 1.00 96.19 104 ALA A CA 1
ATOM 837 C C . ALA A 1 104 ? 1.601 -8.458 0.419 1.00 96.19 104 ALA A C 1
ATOM 839 O O . ALA A 1 104 ? 1.109 -8.096 1.486 1.00 96.19 104 ALA A O 1
ATOM 840 N N . MET A 1 105 ? 2.563 -7.769 -0.191 1.00 97.50 105 MET A N 1
ATOM 841 C CA . MET A 1 105 ? 3.098 -6.536 0.368 1.00 97.50 105 MET A CA 1
ATOM 842 C C . MET A 1 105 ? 2.063 -5.406 0.363 1.00 97.50 105 MET A C 1
ATOM 844 O O . MET A 1 105 ? 1.941 -4.692 1.352 1.00 97.50 105 MET A O 1
ATOM 848 N N . ALA A 1 106 ? 1.252 -5.283 -0.694 1.00 97.94 106 ALA A N 1
ATOM 849 C CA . ALA A 1 106 ? 0.150 -4.319 -0.710 1.00 97.94 106 ALA A CA 1
ATOM 850 C C . ALA A 1 106 ? -0.852 -4.567 0.433 1.00 97.94 106 ALA A C 1
ATOM 852 O O . ALA A 1 106 ? -1.323 -3.618 1.056 1.00 97.94 106 ALA A O 1
ATOM 853 N N . LEU A 1 107 ? -1.155 -5.836 0.743 1.00 97.75 107 LEU A N 1
ATOM 854 C CA . LEU A 1 107 ? -2.000 -6.194 1.888 1.00 97.75 107 LEU A CA 1
ATOM 855 C C . LEU A 1 107 ? -1.362 -5.760 3.210 1.00 97.75 107 LEU A C 1
ATOM 857 O O . LEU A 1 107 ? -2.045 -5.177 4.048 1.00 97.75 107 LEU A O 1
ATOM 861 N N . LEU A 1 108 ? -0.059 -6.000 3.375 1.00 96.88 108 LEU A N 1
ATOM 862 C CA . LEU A 1 108 ? 0.678 -5.560 4.556 1.00 96.88 108 LEU A CA 1
ATOM 863 C C . LEU A 1 108 ? 0.593 -4.048 4.748 1.00 96.88 108 LEU A C 1
ATOM 865 O O . LEU A 1 108 ? 0.206 -3.604 5.825 1.00 96.88 108 LEU A O 1
ATOM 869 N N . LEU A 1 109 ? 0.901 -3.269 3.709 1.00 96.81 109 LEU A N 1
ATOM 870 C CA . LEU A 1 109 ? 0.916 -1.810 3.814 1.00 96.81 109 LEU A CA 1
ATOM 871 C C . LEU A 1 109 ? -0.473 -1.216 4.067 1.00 96.81 109 LEU A C 1
ATOM 873 O O . LEU A 1 109 ? -0.594 -0.213 4.760 1.00 96.81 109 LEU A O 1
ATOM 877 N N . VAL A 1 110 ? -1.532 -1.837 3.547 1.00 96.50 110 VAL A N 1
ATOM 878 C CA . VAL A 1 110 ? -2.910 -1.406 3.821 1.00 96.50 110 VAL A CA 1
ATOM 879 C C . VAL A 1 110 ? -3.270 -1.592 5.295 1.00 96.50 110 VAL A C 1
ATOM 881 O O . VAL A 1 110 ? -3.832 -0.687 5.904 1.00 96.50 110 VAL A O 1
ATOM 884 N N . PHE A 1 111 ? -2.922 -2.729 5.901 1.00 94.94 111 PHE A N 1
ATOM 885 C CA . PHE A 1 111 ? -3.188 -2.953 7.328 1.00 94.94 111 PHE A CA 1
ATOM 886 C C . PHE A 1 111 ? -2.247 -2.172 8.248 1.00 94.94 111 PHE A C 1
ATOM 888 O O . PHE A 1 111 ? -2.640 -1.809 9.357 1.00 94.94 111 PHE A O 1
ATOM 895 N N . ASP A 1 112 ? -1.031 -1.889 7.793 1.00 92.94 112 ASP A N 1
ATOM 896 C CA . ASP A 1 112 ? -0.114 -0.952 8.440 1.00 92.94 112 ASP A CA 1
ATOM 897 C C . ASP A 1 112 ? -0.696 0.474 8.459 1.00 92.94 112 ASP A C 1
ATOM 899 O O . ASP A 1 112 ? -0.782 1.090 9.521 1.00 92.94 112 ASP A O 1
ATOM 903 N N . ALA A 1 113 ? -1.230 0.951 7.329 1.00 92.06 113 ALA A N 1
ATOM 904 C CA . ALA A 1 113 ? -1.907 2.246 7.238 1.00 92.06 113 ALA A CA 1
ATOM 905 C C . ALA A 1 113 ? -3.132 2.355 8.168 1.00 92.06 113 ALA A C 1
ATOM 907 O O . ALA A 1 113 ? -3.378 3.418 8.736 1.00 92.06 113 ALA A O 1
ATOM 908 N N . LEU A 1 114 ? -3.876 1.261 8.377 1.00 90.31 114 LEU A N 1
ATOM 909 C CA . LEU A 1 114 ? -5.001 1.224 9.323 1.00 90.31 114 LEU A CA 1
ATOM 910 C C . LEU A 1 114 ? -4.571 1.297 10.794 1.00 90.31 114 LEU A C 1
ATOM 912 O O . LEU A 1 114 ? -5.321 1.805 11.627 1.00 90.31 114 LEU A O 1
ATOM 916 N N . LYS A 1 115 ? -3.382 0.783 11.127 1.00 84.94 115 LYS A N 1
ATOM 917 C CA . LYS A 1 115 ? -2.906 0.684 12.514 1.00 84.94 115 LYS A CA 1
ATOM 918 C C . LYS A 1 115 ? -2.633 2.049 13.150 1.00 84.94 115 LYS A C 1
ATOM 920 O O . LYS A 1 115 ? -2.682 2.162 14.372 1.00 84.94 115 LYS A O 1
ATOM 925 N N . ASN A 1 116 ? -2.381 3.069 12.323 1.00 71.56 116 ASN A N 1
ATOM 926 C CA . ASN A 1 116 ? -2.080 4.443 12.730 1.00 71.56 116 ASN A CA 1
ATOM 927 C C . ASN A 1 116 ? -0.946 4.518 13.776 1.00 71.56 116 ASN A C 1
ATOM 929 O O . ASN A 1 116 ? -1.128 4.993 14.900 1.00 71.56 116 ASN A O 1
ATOM 933 N N . GLU A 1 117 ? 0.222 3.979 13.418 1.00 71.88 117 GLU A N 1
ATOM 934 C CA . GLU A 1 117 ? 1.431 4.014 14.249 1.00 71.88 117 GLU A CA 1
ATOM 935 C C . GLU A 1 117 ? 2.239 5.305 14.057 1.00 71.88 117 GLU A C 1
ATOM 937 O O . GLU A 1 117 ? 2.095 6.003 13.057 1.00 71.88 117 GLU A O 1
ATOM 942 N N . GLN A 1 118 ? 3.128 5.609 15.012 1.00 69.62 118 GLN A N 1
ATOM 943 C CA . GLN A 1 118 ? 4.038 6.762 14.918 1.00 69.62 118 GLN A CA 1
ATOM 944 C C . GLN A 1 118 ? 5.000 6.674 13.725 1.00 69.62 118 GLN A C 1
ATOM 946 O O . GLN A 1 118 ? 5.362 7.706 13.167 1.00 69.62 118 GLN A O 1
ATOM 951 N N . GLU A 1 119 ? 5.414 5.464 13.347 1.00 75.75 119 GLU A N 1
ATOM 952 C CA . GLU A 1 119 ? 6.351 5.208 12.249 1.00 75.75 119 GLU A CA 1
ATOM 953 C C . GLU A 1 119 ? 5.819 4.059 11.378 1.00 75.75 119 GLU A C 1
ATOM 955 O O . GLU A 1 119 ? 6.273 2.922 11.510 1.00 75.75 119 GLU A O 1
ATOM 960 N N . PRO A 1 120 ? 4.811 4.316 10.526 1.00 89.62 120 PRO A N 1
ATOM 961 C CA . PRO A 1 120 ? 4.181 3.262 9.745 1.00 89.62 120 PRO A CA 1
ATOM 962 C C . PRO A 1 120 ? 5.094 2.798 8.601 1.00 89.62 120 PRO A C 1
ATOM 964 O O . PRO A 1 120 ? 5.777 3.601 7.955 1.00 89.62 120 PRO A O 1
ATOM 967 N N . LEU A 1 121 ? 5.082 1.500 8.307 1.00 91.31 121 LEU A N 1
ATOM 968 C CA . LEU A 1 121 ? 5.894 0.882 7.258 1.00 91.31 121 LEU A CA 1
ATOM 969 C C . LEU A 1 121 ? 5.638 1.489 5.869 1.00 91.31 121 LEU A C 1
ATOM 971 O O . LEU A 1 121 ? 6.572 1.615 5.072 1.00 91.31 121 LEU A O 1
ATOM 975 N N . TRP A 1 122 ? 4.405 1.902 5.559 1.00 94.00 122 TRP A N 1
ATOM 976 C CA . TRP A 1 122 ? 4.098 2.511 4.258 1.00 94.00 122 TRP A CA 1
ATOM 977 C C . TRP A 1 122 ? 4.882 3.810 4.012 1.00 94.00 122 TRP A C 1
ATOM 979 O O . TRP A 1 122 ? 5.199 4.110 2.861 1.00 94.00 122 TRP A O 1
ATOM 989 N N . MET A 1 123 ? 5.269 4.547 5.062 1.00 92.31 123 MET A N 1
ATOM 990 C CA . MET A 1 123 ? 6.123 5.735 4.930 1.00 92.31 123 MET A CA 1
ATOM 991 C C . MET A 1 123 ? 7.549 5.366 4.527 1.00 92.31 123 MET A C 1
ATOM 993 O O . MET A 1 123 ? 8.147 6.052 3.696 1.00 92.31 123 MET A O 1
ATOM 997 N N . THR A 1 124 ? 8.082 4.259 5.050 1.00 92.44 124 THR A N 1
ATOM 998 C CA . THR A 1 124 ? 9.376 3.722 4.608 1.00 92.44 124 THR A CA 1
ATOM 999 C C . THR A 1 124 ? 9.323 3.353 3.127 1.00 92.44 124 THR A C 1
ATOM 1001 O O . THR A 1 124 ? 10.178 3.780 2.357 1.00 92.44 124 THR A O 1
ATOM 1004 N N . TRP A 1 125 ? 8.270 2.656 2.695 1.00 95.12 125 TRP A N 1
ATOM 1005 C CA . TRP A 1 125 ? 8.070 2.296 1.286 1.00 95.12 125 TRP A CA 1
ATOM 1006 C C . TRP A 1 125 ? 7.884 3.512 0.374 1.00 95.12 125 TRP A C 1
ATOM 1008 O O . TRP A 1 125 ? 8.406 3.543 -0.742 1.00 95.12 125 TRP A O 1
ATOM 1018 N N . LYS A 1 126 ? 7.180 4.542 0.852 1.00 95.31 126 LYS A N 1
ATOM 1019 C CA . LYS A 1 126 ? 7.063 5.830 0.161 1.00 95.31 126 LYS A CA 1
ATOM 1020 C C . LYS A 1 126 ? 8.436 6.454 -0.067 1.00 95.31 126 LYS A C 1
ATOM 1022 O O . LYS A 1 126 ? 8.739 6.871 -1.182 1.00 95.31 126 LYS A O 1
ATOM 1027 N N . GLN A 1 127 ? 9.268 6.488 0.972 1.00 93.38 127 GLN A N 1
ATOM 1028 C CA . GLN A 1 127 ? 10.616 7.040 0.895 1.00 93.38 127 GLN A CA 1
ATOM 1029 C C . GLN A 1 127 ? 11.519 6.227 -0.044 1.00 93.38 127 GLN A C 1
ATOM 1031 O O . GLN A 1 127 ? 12.300 6.806 -0.794 1.00 93.38 127 GLN A O 1
ATOM 1036 N N . GLU A 1 128 ? 11.402 4.899 -0.057 1.00 93.94 128 GLU A N 1
ATOM 1037 C CA . GLU A 1 128 ? 12.131 4.046 -1.002 1.00 93.94 128 GLU A CA 1
ATOM 1038 C C . GLU A 1 128 ? 11.743 4.331 -2.458 1.00 93.94 128 GLU A C 1
ATOM 1040 O O . GLU A 1 128 ? 12.628 4.505 -3.300 1.00 93.94 128 GLU A O 1
ATOM 1045 N N . LEU A 1 129 ? 10.443 4.450 -2.752 1.00 95.31 129 LEU A N 1
ATOM 1046 C CA . LEU A 1 129 ? 9.968 4.825 -4.085 1.00 95.31 129 LEU A CA 1
ATOM 1047 C C . LEU A 1 129 ? 10.454 6.225 -4.480 1.00 95.31 129 LEU A C 1
ATOM 1049 O O . LEU A 1 129 ? 10.903 6.419 -5.608 1.00 95.31 129 LEU A O 1
ATOM 1053 N N . GLN A 1 130 ? 10.399 7.186 -3.556 1.00 93.31 130 GLN A N 1
ATOM 1054 C CA . GLN A 1 130 ? 10.902 8.538 -3.785 1.00 93.31 130 GLN A CA 1
ATOM 1055 C C . GLN A 1 130 ? 12.392 8.516 -4.149 1.00 93.31 130 GLN A C 1
ATOM 1057 O O . GLN A 1 130 ? 12.777 9.027 -5.198 1.00 93.31 130 GLN A O 1
ATOM 1062 N N . ASN A 1 131 ? 13.219 7.847 -3.343 1.00 92.25 131 ASN A N 1
ATOM 1063 C CA . ASN A 1 131 ? 14.654 7.719 -3.594 1.00 92.25 131 ASN A CA 1
ATOM 1064 C C . ASN A 1 131 ? 14.945 7.057 -4.950 1.00 92.25 131 ASN A C 1
ATOM 1066 O O . ASN A 1 131 ? 15.901 7.423 -5.636 1.00 92.25 131 ASN A O 1
ATOM 1070 N N . GLU A 1 132 ? 14.135 6.074 -5.352 1.00 93.19 132 GLU A N 1
ATOM 1071 C CA . GLU A 1 132 ? 14.270 5.432 -6.655 1.00 93.19 132 GLU A CA 1
ATOM 1072 C C . GLU A 1 132 ? 13.967 6.399 -7.809 1.00 93.19 132 GLU A C 1
ATOM 1074 O O . GLU A 1 132 ? 14.742 6.466 -8.769 1.00 93.19 132 GLU A O 1
ATOM 1079 N N . ILE A 1 133 ? 12.875 7.164 -7.713 1.00 92.25 133 ILE A N 1
ATOM 1080 C CA . ILE A 1 133 ? 12.506 8.184 -8.705 1.00 92.25 133 ILE A CA 1
ATOM 1081 C C . ILE A 1 133 ? 13.603 9.254 -8.794 1.00 92.25 133 ILE A C 1
ATOM 1083 O O . ILE A 1 133 ? 14.045 9.593 -9.893 1.00 92.25 133 ILE A O 1
ATOM 1087 N N . GLU A 1 134 ? 14.097 9.740 -7.655 1.00 90.75 134 GLU A N 1
ATOM 1088 C CA . GLU A 1 134 ? 15.167 10.738 -7.594 1.00 90.75 134 GLU A CA 1
ATOM 1089 C C . GLU A 1 134 ? 16.455 10.218 -8.241 1.00 90.75 134 GLU A C 1
ATOM 1091 O O . GLU A 1 134 ? 17.022 10.877 -9.116 1.00 90.75 134 GLU A O 1
ATOM 1096 N N . HIS A 1 135 ? 16.880 9.000 -7.897 1.00 90.06 135 HIS A N 1
ATOM 1097 C CA . HIS A 1 135 ? 18.077 8.389 -8.469 1.00 90.06 135 HIS A CA 1
ATOM 1098 C C . HIS A 1 135 ? 17.975 8.234 -9.995 1.00 90.06 135 HIS A C 1
ATOM 1100 O O . HIS A 1 135 ? 18.939 8.496 -10.720 1.00 90.06 135 HIS A O 1
ATOM 1106 N N . LEU A 1 136 ? 16.811 7.818 -10.499 1.00 89.81 136 LEU A N 1
ATOM 1107 C CA . LEU A 1 136 ? 16.588 7.659 -11.935 1.00 89.81 136 LEU A CA 1
ATOM 1108 C C . LEU A 1 136 ? 16.488 9.005 -12.661 1.00 89.81 136 LEU A C 1
ATOM 1110 O O . LEU A 1 136 ? 16.982 9.110 -13.782 1.00 89.81 136 LEU A O 1
ATOM 1114 N N . SER A 1 137 ? 15.940 10.044 -12.028 1.00 86.88 137 SER A N 1
ATOM 1115 C CA . SER A 1 137 ? 15.800 11.368 -12.650 1.00 86.88 137 SER A CA 1
ATOM 1116 C C . SER A 1 137 ? 17.144 12.052 -12.936 1.00 86.88 137 SER A C 1
ATOM 1118 O O . SER A 1 137 ? 17.273 12.765 -13.930 1.00 86.88 137 SER A O 1
ATOM 1120 N N . ILE A 1 138 ? 18.169 11.783 -12.118 1.00 85.88 138 ILE A N 1
ATOM 1121 C CA . ILE A 1 138 ? 19.531 12.330 -12.270 1.00 85.88 138 ILE A CA 1
ATOM 1122 C C . ILE A 1 138 ? 20.378 11.475 -13.239 1.00 85.88 138 ILE A C 1
ATOM 1124 O O . ILE A 1 138 ? 21.471 11.866 -13.661 1.00 85.88 138 ILE A O 1
ATOM 1128 N N . SER A 1 139 ? 19.891 10.294 -13.630 1.00 80.62 139 SER A N 1
ATOM 1129 C CA . SER A 1 139 ? 20.589 9.422 -14.571 1.00 80.62 139 SER A CA 1
ATOM 1130 C C . SER A 1 139 ? 20.587 10.014 -15.985 1.00 80.62 139 SER A C 1
ATOM 1132 O O . SER A 1 139 ? 19.543 10.262 -16.581 1.00 80.62 139 SER A O 1
ATOM 1134 N N . ASN A 1 140 ? 21.777 10.159 -16.575 1.00 71.31 140 ASN A N 1
ATOM 1135 C CA . ASN A 1 140 ? 21.957 10.568 -17.978 1.00 71.31 140 ASN A CA 1
ATOM 1136 C C . ASN A 1 140 ? 21.787 9.409 -18.981 1.00 71.31 140 ASN A C 1
ATOM 1138 O O . ASN A 1 140 ? 22.151 9.541 -20.150 1.00 71.31 140 ASN A O 1
ATOM 1142 N N . LYS A 1 141 ? 21.318 8.245 -18.524 1.00 78.12 141 LYS A N 1
ATOM 1143 C CA . LYS A 1 141 ? 21.102 7.060 -19.361 1.00 78.12 141 LYS A CA 1
ATOM 1144 C C . LYS A 1 141 ? 19.622 6.923 -19.694 1.00 78.12 141 LYS A C 1
ATOM 1146 O O . LYS A 1 141 ? 18.773 7.319 -18.903 1.00 78.12 141 LYS A O 1
ATOM 1151 N N . GLU A 1 142 ? 19.332 6.312 -20.838 1.00 80.56 142 GLU A N 1
ATOM 1152 C CA . GLU A 1 142 ? 17.978 5.848 -21.141 1.00 80.56 142 GLU A CA 1
ATOM 1153 C C . GLU A 1 142 ? 17.486 4.895 -20.042 1.00 80.56 142 GLU A C 1
ATOM 1155 O O . GLU A 1 142 ? 18.260 4.087 -19.513 1.00 80.56 142 GLU A O 1
ATOM 1160 N N . LEU A 1 143 ? 16.202 5.003 -19.697 1.00 83.62 143 LEU A N 1
ATOM 1161 C CA . LEU A 1 143 ? 15.571 4.144 -18.701 1.00 83.62 143 LEU A CA 1
ATOM 1162 C C . LEU A 1 143 ? 15.556 2.700 -19.200 1.00 83.62 143 LEU A C 1
ATOM 1164 O O . LEU A 1 143 ? 14.979 2.388 -20.243 1.00 83.62 143 LEU A O 1
ATOM 1168 N N . ALA A 1 144 ? 16.160 1.792 -18.435 1.00 88.19 144 ALA A N 1
ATOM 1169 C CA . ALA A 1 144 ? 16.049 0.380 -18.741 1.00 88.19 144 ALA A CA 1
ATOM 1170 C C . ALA A 1 144 ? 14.629 -0.104 -18.419 1.00 88.19 144 ALA A C 1
ATOM 1172 O O . ALA A 1 144 ? 14.060 0.239 -17.384 1.00 88.19 144 ALA A O 1
ATOM 1173 N N . MET A 1 145 ? 14.084 -1.001 -19.246 1.00 87.69 145 MET A N 1
ATOM 1174 C CA . MET A 1 145 ? 12.780 -1.640 -19.002 1.00 87.69 145 MET A CA 1
ATOM 1175 C C . MET A 1 145 ? 12.686 -2.283 -17.601 1.00 87.69 145 MET A C 1
ATOM 1177 O O . MET A 1 145 ? 11.611 -2.373 -17.012 1.00 87.69 145 MET A O 1
ATOM 1181 N N . GLN A 1 146 ? 13.813 -2.730 -17.041 1.00 90.19 146 GLN A N 1
ATOM 1182 C CA . GLN A 1 146 ? 13.868 -3.255 -15.679 1.00 90.19 146 GLN A CA 1
ATOM 1183 C C . GLN A 1 146 ? 13.580 -2.182 -14.616 1.00 90.19 146 GLN A C 1
ATOM 1185 O O . GLN A 1 146 ? 12.857 -2.474 -13.668 1.00 90.19 146 GLN A O 1
ATOM 1190 N N . ASP A 1 147 ? 14.091 -0.959 -14.781 1.00 90.31 147 ASP A N 1
ATOM 1191 C CA . ASP A 1 147 ? 13.841 0.152 -13.853 1.00 90.31 147 ASP A CA 1
ATOM 1192 C C . ASP A 1 147 ? 12.374 0.593 -13.911 1.00 90.31 147 ASP A C 1
ATOM 1194 O O . ASP A 1 147 ? 11.733 0.768 -12.880 1.00 90.31 147 ASP A O 1
ATOM 1198 N N . ILE A 1 148 ? 11.803 0.646 -15.118 1.00 90.06 148 ILE A N 1
ATOM 1199 C CA . ILE A 1 148 ? 10.375 0.923 -15.342 1.00 90.06 148 ILE A CA 1
ATOM 1200 C C . ILE A 1 148 ? 9.494 -0.095 -14.605 1.00 90.06 148 ILE A C 1
ATOM 1202 O O . ILE A 1 148 ? 8.550 0.260 -13.896 1.00 90.06 148 ILE A O 1
ATOM 1206 N N . ASN A 1 149 ? 9.811 -1.383 -14.753 1.00 91.88 149 ASN A N 1
ATOM 1207 C CA . ASN A 1 149 ? 9.063 -2.449 -14.092 1.00 91.88 149 ASN A CA 1
ATOM 1208 C C . ASN A 1 149 ? 9.231 -2.424 -12.568 1.00 91.88 149 ASN A C 1
ATOM 1210 O O . ASN A 1 149 ? 8.277 -2.749 -11.857 1.00 91.88 149 ASN A O 1
ATOM 1214 N N . ARG A 1 150 ? 10.406 -2.030 -12.060 1.00 92.19 150 ARG A N 1
ATOM 1215 C CA . ARG A 1 150 ? 10.653 -1.882 -10.620 1.00 92.19 150 ARG A CA 1
ATOM 1216 C C . ARG A 1 150 ? 9.816 -0.742 -10.038 1.00 92.19 150 ARG A C 1
ATOM 1218 O O . ARG A 1 150 ? 9.034 -1.006 -9.129 1.00 92.19 150 ARG A O 1
ATOM 1225 N N . LEU A 1 151 ? 9.834 0.440 -10.662 1.00 93.56 151 LEU A N 1
ATOM 1226 C CA . LEU A 1 151 ? 8.973 1.572 -10.291 1.00 93.56 151 LEU A CA 1
ATOM 1227 C C . LEU A 1 151 ? 7.490 1.198 -10.292 1.00 93.56 151 LEU A C 1
ATOM 1229 O O . LEU A 1 151 ? 6.769 1.470 -9.335 1.00 93.56 151 LEU A O 1
ATOM 1233 N N . LYS A 1 152 ? 7.028 0.520 -11.349 1.00 94.19 152 LYS A N 1
ATOM 1234 C CA . LYS A 1 152 ? 5.641 0.049 -11.438 1.00 94.19 152 LYS A CA 1
ATOM 1235 C C . LYS A 1 152 ? 5.292 -0.918 -10.305 1.00 94.19 152 LYS A C 1
ATOM 1237 O O . LYS A 1 152 ? 4.184 -0.871 -9.783 1.00 94.19 152 LYS A O 1
ATOM 1242 N N . THR A 1 153 ? 6.219 -1.798 -9.937 1.00 94.62 153 THR A N 1
ATOM 1243 C CA . THR A 1 153 ? 6.020 -2.767 -8.852 1.00 94.62 153 THR A CA 1
ATOM 1244 C C . THR A 1 153 ? 5.938 -2.065 -7.500 1.00 94.62 153 THR A C 1
ATOM 1246 O O . THR A 1 153 ? 4.972 -2.291 -6.777 1.00 94.62 153 THR A O 1
ATOM 1249 N N . HIS A 1 154 ? 6.878 -1.167 -7.189 1.00 95.44 154 HIS A N 1
ATOM 1250 C CA . HIS A 1 154 ? 6.846 -0.366 -5.961 1.00 95.44 154 HIS A CA 1
ATOM 1251 C C . HIS A 1 154 ? 5.576 0.482 -5.859 1.00 95.44 154 HIS A C 1
ATOM 1253 O O . HIS A 1 154 ? 4.919 0.473 -4.820 1.00 95.44 154 HIS A O 1
ATOM 1259 N N . TRP A 1 155 ? 5.162 1.130 -6.952 1.00 96.69 155 TRP A N 1
ATOM 1260 C CA . TRP A 1 155 ? 3.902 1.868 -6.979 1.00 96.69 155 TRP A CA 1
ATOM 1261 C C . TRP A 1 155 ? 2.690 0.968 -6.710 1.00 96.69 155 TRP A C 1
ATOM 1263 O O . TRP A 1 155 ? 1.850 1.310 -5.889 1.00 96.69 155 TRP A O 1
ATOM 1273 N N . ASN A 1 156 ? 2.608 -0.207 -7.341 1.00 96.00 156 ASN A N 1
ATOM 1274 C CA . ASN A 1 156 ? 1.489 -1.135 -7.132 1.00 96.00 156 ASN A CA 1
ATOM 1275 C C . ASN A 1 156 ? 1.399 -1.670 -5.693 1.00 96.00 156 ASN A C 1
ATOM 1277 O O . ASN A 1 156 ? 0.310 -2.041 -5.254 1.00 96.00 156 ASN A O 1
ATOM 1281 N N . ILE A 1 157 ? 2.532 -1.756 -4.991 1.00 96.94 157 ILE A N 1
ATOM 1282 C CA . ILE A 1 157 ? 2.590 -2.127 -3.574 1.00 96.94 157 ILE A CA 1
ATOM 1283 C C . ILE A 1 157 ? 2.073 -0.977 -2.702 1.00 96.94 157 ILE A C 1
ATOM 1285 O O . ILE A 1 157 ? 1.264 -1.200 -1.804 1.00 96.94 157 ILE A O 1
ATOM 1289 N N . LEU A 1 158 ? 2.529 0.244 -2.983 1.00 97.19 158 LEU A N 1
ATOM 1290 C CA . LEU A 1 158 ? 2.314 1.419 -2.145 1.00 97.19 158 LEU A CA 1
ATOM 1291 C C . LEU A 1 158 ? 0.946 2.096 -2.354 1.00 97.19 158 LEU A C 1
ATOM 1293 O O . LEU A 1 158 ? 0.337 2.558 -1.391 1.00 97.19 158 LEU A O 1
ATOM 1297 N N . GLU A 1 159 ? 0.453 2.159 -3.594 1.00 97.06 159 GLU A N 1
ATOM 1298 C CA . GLU A 1 159 ? -0.741 2.927 -3.983 1.00 97.06 159 GLU A CA 1
ATOM 1299 C C . GLU A 1 159 ? -1.976 2.657 -3.104 1.00 97.06 159 GLU A C 1
ATOM 1301 O O . GLU A 1 159 ? -2.608 3.626 -2.675 1.00 97.06 159 GLU A O 1
ATOM 1306 N N . PRO A 1 160 ? -2.340 1.396 -2.784 1.00 97.00 160 PRO A N 1
ATOM 1307 C CA . PRO A 1 160 ? -3.516 1.138 -1.962 1.00 97.00 160 PRO A CA 1
ATOM 1308 C C . PRO A 1 160 ? -3.382 1.706 -0.547 1.00 97.00 160 PRO A C 1
ATOM 1310 O O . PRO A 1 160 ? -4.356 2.227 -0.021 1.00 97.00 160 PRO A O 1
ATOM 1313 N N . ALA A 1 161 ? -2.190 1.646 0.053 1.00 95.44 161 ALA A N 1
ATOM 1314 C CA . ALA A 1 161 ? -1.943 2.194 1.384 1.00 95.44 161 ALA A CA 1
ATOM 1315 C C . ALA A 1 161 ? -1.983 3.729 1.380 1.00 95.44 161 ALA A C 1
ATOM 1317 O O . ALA A 1 161 ? -2.583 4.327 2.269 1.00 95.44 161 ALA A O 1
ATOM 1318 N N . LEU A 1 162 ? -1.434 4.367 0.338 1.00 94.25 162 LEU A N 1
ATOM 1319 C CA . LEU A 1 162 ? -1.539 5.820 0.169 1.00 94.25 162 LEU A CA 1
ATOM 1320 C C . LEU A 1 162 ? -2.987 6.281 0.053 1.00 94.25 162 LEU A C 1
ATOM 1322 O O . LEU A 1 162 ? -3.335 7.298 0.639 1.00 94.25 162 LEU A O 1
ATOM 1326 N N . LYS A 1 163 ? -3.841 5.518 -0.639 1.00 94.38 163 LYS A N 1
ATOM 1327 C CA . LYS A 1 163 ? -5.268 5.843 -0.736 1.00 94.38 163 LYS A CA 1
ATOM 1328 C C . LYS A 1 163 ? -5.958 5.913 0.640 1.00 94.38 163 LYS A C 1
ATOM 1330 O O . LYS A 1 163 ? -6.936 6.633 0.782 1.00 94.38 163 LYS A O 1
ATOM 1335 N N . LEU A 1 164 ? -5.475 5.155 1.627 1.00 91.94 164 LEU A N 1
ATOM 1336 C CA . LEU A 1 164 ? -6.012 5.137 2.996 1.00 91.94 164 LEU A CA 1
ATOM 1337 C C . LEU A 1 164 ? -5.383 6.194 3.913 1.00 91.94 164 LEU A C 1
ATOM 1339 O O . LEU A 1 164 ? -6.014 6.639 4.873 1.00 91.94 164 LEU A O 1
ATOM 1343 N N . ALA A 1 165 ? -4.100 6.484 3.702 1.00 89.88 165 ALA A N 1
ATOM 1344 C CA . ALA A 1 165 ? -3.293 7.239 4.653 1.00 89.88 165 ALA A CA 1
ATOM 1345 C C . ALA A 1 165 ? -3.120 8.716 4.284 1.00 89.88 165 ALA A C 1
ATOM 1347 O O . ALA A 1 165 ? -2.945 9.536 5.184 1.00 89.88 165 ALA A O 1
ATOM 1348 N N . ALA A 1 166 ? -3.138 9.041 2.990 1.00 89.38 166 ALA A N 1
ATOM 1349 C CA . ALA A 1 166 ? -2.956 10.398 2.495 1.00 89.38 166 ALA A CA 1
ATOM 1350 C C . ALA A 1 166 ? -4.289 11.150 2.409 1.00 89.38 166 ALA A C 1
ATOM 1352 O O . ALA A 1 166 ? -5.349 10.543 2.233 1.00 89.38 166 ALA A O 1
ATOM 1353 N N . ASP A 1 167 ? -4.220 12.478 2.473 1.00 89.31 167 ASP A N 1
ATOM 1354 C CA . ASP A 1 167 ? -5.364 13.329 2.169 1.00 89.31 167 ASP A CA 1
ATOM 1355 C C . ASP A 1 167 ? -5.821 13.131 0.715 1.00 89.31 167 ASP A C 1
ATOM 1357 O O . ASP A 1 167 ? -5.022 12.855 -0.184 1.00 89.31 167 ASP A O 1
ATOM 1361 N N . GLU A 1 168 ? -7.131 13.256 0.476 1.00 89.31 168 GLU A N 1
ATOM 1362 C CA . GLU A 1 168 ? -7.744 12.927 -0.820 1.00 89.31 168 GLU A CA 1
ATOM 1363 C C . GLU A 1 168 ? -7.115 13.724 -1.976 1.00 89.31 168 GLU A C 1
ATOM 1365 O O . GLU A 1 168 ? -6.832 13.165 -3.038 1.00 89.31 168 GLU A O 1
ATOM 1370 N N . GLU A 1 169 ? -6.856 15.017 -1.761 1.00 90.81 169 GLU A N 1
ATOM 1371 C CA . GLU A 1 169 ? -6.223 15.887 -2.754 1.00 90.81 169 GLU A CA 1
ATOM 1372 C C . GLU A 1 169 ? -4.799 15.419 -3.086 1.00 90.81 169 GLU A C 1
ATOM 1374 O O . GLU A 1 169 ? -4.484 15.210 -4.262 1.00 90.81 169 GLU A O 1
ATOM 1379 N N . ASP A 1 170 ? -3.976 15.169 -2.068 1.00 92.38 170 ASP A N 1
ATOM 1380 C CA . ASP A 1 170 ? -2.585 14.739 -2.234 1.00 92.38 170 ASP A CA 1
ATOM 1381 C C . ASP A 1 170 ? -2.497 13.360 -2.895 1.00 92.38 170 ASP A C 1
ATOM 1383 O O . ASP A 1 170 ? -1.674 13.139 -3.792 1.00 92.38 170 ASP A O 1
ATOM 1387 N N . TYR A 1 171 ? -3.389 12.436 -2.523 1.00 94.00 171 TYR A N 1
ATOM 1388 C CA . TYR A 1 171 ? -3.504 11.133 -3.172 1.00 94.00 171 TYR A CA 1
ATOM 1389 C C . TYR A 1 171 ? -3.860 11.273 -4.657 1.00 94.00 171 TYR A C 1
ATOM 1391 O O . TYR A 1 171 ? -3.228 10.638 -5.510 1.00 94.00 171 TYR A O 1
ATOM 1399 N N . ILE A 1 172 ? -4.853 12.099 -5.004 1.00 95.06 172 ILE A N 1
ATOM 1400 C CA . ILE A 1 172 ? -5.273 12.295 -6.398 1.00 95.06 172 ILE A CA 1
ATOM 1401 C C . ILE A 1 172 ? -4.137 12.912 -7.221 1.00 95.06 172 ILE A C 1
ATOM 1403 O O . ILE A 1 172 ? -3.836 12.412 -8.309 1.00 95.06 172 ILE A O 1
ATOM 1407 N N . GLN A 1 173 ? -3.476 13.956 -6.715 1.00 95.38 173 GLN A N 1
ATOM 1408 C CA . GLN A 1 173 ? -2.386 14.625 -7.432 1.00 95.38 173 GLN A CA 1
ATOM 1409 C C . GLN A 1 173 ? -1.168 13.707 -7.612 1.00 95.38 173 GLN A C 1
ATOM 1411 O O . GLN A 1 173 ? -0.623 13.594 -8.719 1.00 95.38 173 GLN A O 1
ATOM 1416 N N . THR A 1 174 ? -0.785 12.984 -6.558 1.00 95.31 174 THR A N 1
ATOM 1417 C CA . THR A 1 174 ? 0.339 12.038 -6.584 1.00 95.31 174 THR A CA 1
ATOM 1418 C C . THR A 1 174 ? 0.057 10.859 -7.507 1.00 95.31 174 THR A C 1
ATOM 1420 O O . THR A 1 174 ? 0.868 10.544 -8.382 1.00 95.31 174 THR A O 1
ATOM 1423 N N . SER A 1 175 ? -1.113 10.229 -7.374 1.00 96.31 175 SER A N 1
ATOM 1424 C CA . SER A 1 175 ? -1.489 9.083 -8.206 1.00 96.31 175 SER A CA 1
ATOM 1425 C C . SER A 1 175 ? -1.595 9.459 -9.683 1.00 96.31 175 SER A C 1
ATOM 1427 O O . SER A 1 175 ? -1.123 8.705 -10.537 1.00 96.31 175 SER A O 1
ATOM 1429 N N . ALA A 1 176 ? -2.136 10.637 -10.009 1.00 96.25 176 ALA A N 1
ATOM 1430 C CA . ALA A 1 176 ? -2.171 11.140 -11.377 1.00 96.25 176 ALA A CA 1
ATOM 1431 C C . ALA A 1 176 ? -0.758 11.359 -11.936 1.00 96.25 176 ALA A C 1
ATOM 1433 O O . ALA A 1 176 ? -0.470 10.926 -13.054 1.00 96.25 176 ALA A O 1
ATOM 1434 N N . SER A 1 177 ? 0.134 11.964 -11.149 1.00 95.06 177 SER A N 1
ATOM 1435 C CA . SER A 1 177 ? 1.516 12.247 -11.554 1.00 95.06 177 SER A CA 1
ATOM 1436 C C . SER A 1 177 ? 2.323 10.970 -11.784 1.00 95.06 177 SER A C 1
ATOM 1438 O O . SER A 1 177 ? 2.975 10.836 -12.820 1.00 95.06 177 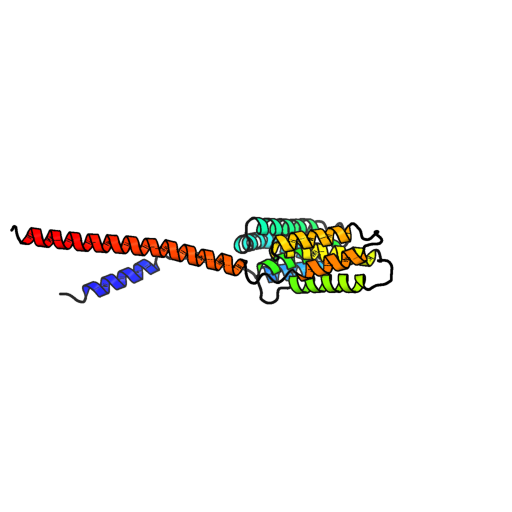SER A O 1
ATOM 1440 N N . ILE A 1 178 ? 2.216 9.984 -10.887 1.00 94.81 178 ILE A N 1
ATOM 1441 C CA . ILE A 1 178 ? 2.905 8.696 -11.042 1.00 94.81 178 ILE A CA 1
ATOM 1442 C C . ILE A 1 178 ? 2.318 7.888 -12.202 1.00 94.81 178 ILE A C 1
ATOM 1444 O O . ILE A 1 178 ? 3.068 7.336 -13.007 1.00 94.81 178 ILE A O 1
ATOM 1448 N N . ARG A 1 179 ? 0.990 7.847 -12.365 1.00 94.25 179 ARG A N 1
ATOM 1449 C CA . ARG A 1 179 ? 0.363 7.170 -13.515 1.00 94.25 179 ARG A CA 1
ATOM 1450 C C . ARG A 1 179 ? 0.767 7.814 -14.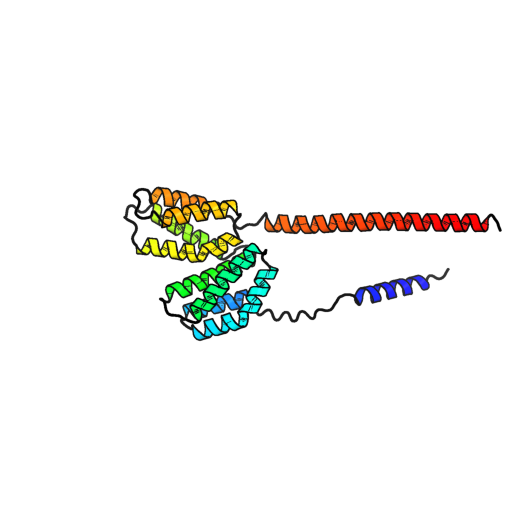835 1.00 94.25 179 ARG A C 1
ATOM 1452 O O . ARG A 1 179 ? 1.040 7.094 -15.794 1.00 94.25 179 ARG A O 1
ATOM 1459 N N . TYR A 1 180 ? 0.828 9.143 -14.880 1.00 93.19 180 TYR A N 1
ATOM 1460 C CA . TYR A 1 180 ? 1.290 9.869 -16.054 1.00 93.19 180 TYR A CA 1
ATOM 1461 C C . TYR A 1 180 ? 2.752 9.547 -16.358 1.00 93.19 180 TYR A C 1
ATOM 1463 O O . TYR A 1 180 ? 3.048 9.166 -17.490 1.00 93.19 180 TYR A O 1
ATOM 1471 N N . LEU A 1 181 ? 3.635 9.597 -15.355 1.00 92.31 181 LEU A N 1
ATOM 1472 C CA . LEU A 1 181 ? 5.035 9.188 -15.476 1.00 92.31 181 LEU A CA 1
ATOM 1473 C C . LEU A 1 181 ? 5.153 7.768 -16.051 1.00 92.31 181 LEU A C 1
ATOM 1475 O O . LEU A 1 181 ? 5.777 7.584 -17.092 1.00 92.31 181 LEU A O 1
ATOM 1479 N N . LEU A 1 182 ? 4.503 6.777 -15.432 1.00 91.12 182 LEU A N 1
ATOM 1480 C CA . LEU A 1 182 ? 4.546 5.376 -15.870 1.00 91.12 182 LEU A CA 1
ATOM 1481 C C . LEU A 1 182 ? 4.018 5.185 -17.302 1.00 91.12 182 LEU A C 1
ATOM 1483 O O . LEU A 1 182 ? 4.525 4.339 -18.035 1.00 91.12 182 LEU A O 1
ATOM 1487 N N . ALA A 1 183 ? 3.011 5.959 -17.714 1.00 90.50 183 ALA A N 1
ATOM 1488 C CA . ALA A 1 183 ? 2.431 5.889 -19.055 1.00 90.50 183 ALA A CA 1
ATOM 1489 C C . ALA A 1 183 ? 3.271 6.590 -20.135 1.00 90.50 183 ALA A C 1
ATOM 1491 O O . ALA A 1 183 ? 3.022 6.393 -21.323 1.00 90.50 183 ALA A O 1
ATOM 1492 N N . SER A 1 184 ? 4.235 7.423 -19.745 1.00 86.94 184 SER A N 1
ATOM 1493 C CA . SER A 1 184 ? 4.995 8.276 -20.662 1.00 86.94 184 SER A CA 1
ATOM 1494 C C . SER A 1 184 ? 6.507 8.099 -20.543 1.00 86.94 184 SER A C 1
ATOM 1496 O O . SER A 1 184 ? 7.260 8.954 -20.994 1.00 86.94 184 SER A O 1
ATOM 1498 N N . MET A 1 185 ? 6.967 6.956 -20.027 1.00 81.56 185 MET A N 1
ATOM 1499 C CA . MET A 1 185 ? 8.399 6.661 -19.885 1.00 81.56 185 MET A CA 1
ATOM 1500 C C . MET A 1 185 ? 9.167 6.593 -21.214 1.00 81.56 185 MET A C 1
ATOM 1502 O O . MET A 1 185 ? 10.376 6.794 -21.221 1.00 81.56 185 MET A O 1
ATOM 1506 N N . ASP A 1 186 ? 8.472 6.400 -22.338 1.00 81.00 186 ASP A N 1
ATOM 1507 C CA . ASP A 1 186 ? 9.055 6.468 -23.687 1.00 81.00 186 ASP A CA 1
ATOM 1508 C C . ASP A 1 186 ? 9.171 7.916 -24.226 1.00 81.00 186 ASP A C 1
ATOM 1510 O O . ASP A 1 186 ? 9.678 8.151 -25.324 1.00 81.00 186 ASP A O 1
ATOM 1514 N N . SER A 1 187 ? 8.668 8.911 -23.485 1.00 82.44 187 SER A N 1
ATOM 1515 C CA . SER A 1 187 ? 8.680 10.326 -23.870 1.00 82.44 187 SER A CA 1
ATOM 1516 C C . SER A 1 187 ? 10.033 10.977 -23.576 1.00 82.44 187 SER A C 1
ATOM 1518 O O . SER A 1 187 ? 10.575 10.767 -22.496 1.00 82.44 187 SER A O 1
ATOM 1520 N N . PRO A 1 188 ? 10.528 11.908 -24.413 1.00 78.38 188 PRO A N 1
ATOM 1521 C CA . PRO A 1 188 ? 11.729 12.697 -24.114 1.00 78.38 188 PRO A CA 1
ATOM 1522 C C . PRO A 1 188 ? 11.646 13.531 -22.823 1.00 78.38 188 PRO A C 1
ATOM 1524 O O . PRO A 1 188 ? 12.655 14.068 -22.380 1.00 78.38 188 PRO A O 1
ATOM 1527 N N . ARG A 1 189 ? 10.445 13.689 -22.247 1.00 83.50 189 ARG A N 1
ATOM 1528 C CA . ARG A 1 189 ? 10.188 14.468 -21.024 1.00 83.50 189 ARG A CA 1
ATOM 1529 C C . ARG A 1 189 ? 10.079 13.621 -19.751 1.00 83.50 189 ARG A C 1
ATOM 1531 O O . ARG A 1 189 ? 9.659 14.148 -18.723 1.00 83.50 189 ARG A O 1
ATOM 1538 N N . TRP A 1 190 ? 10.472 12.347 -19.791 1.00 85.25 190 TRP A N 1
ATOM 1539 C CA . TRP A 1 190 ? 10.384 11.445 -18.635 1.00 85.25 190 TRP A CA 1
ATOM 1540 C C . TRP A 1 190 ? 11.085 11.994 -17.379 1.00 85.25 190 TRP A C 1
ATOM 1542 O O . TRP A 1 190 ? 10.584 11.809 -16.275 1.00 85.25 190 TRP A O 1
ATOM 1552 N N . GLN A 1 191 ? 12.184 12.743 -17.530 1.00 86.88 191 GLN A N 1
ATOM 1553 C CA . GLN A 1 191 ? 12.906 13.362 -16.408 1.00 86.88 191 GLN A CA 1
ATOM 1554 C C . GLN A 1 191 ? 12.080 14.440 -15.689 1.00 86.88 191 GLN A C 1
ATOM 1556 O O . GLN A 1 191 ? 11.992 14.437 -14.465 1.00 86.88 191 GLN A O 1
ATOM 1561 N N . GLU A 1 192 ? 11.427 15.334 -16.437 1.00 88.69 192 GLU A N 1
ATOM 1562 C CA . GLU A 1 192 ? 10.545 16.374 -15.878 1.00 88.69 192 GLU A CA 1
ATOM 1563 C C . GLU A 1 192 ? 9.349 15.744 -15.147 1.00 88.69 192 GLU A C 1
ATOM 1565 O O . GLU A 1 192 ? 8.929 16.197 -14.081 1.00 88.69 192 GLU A O 1
ATOM 1570 N N . GLN A 1 193 ? 8.834 14.643 -15.694 1.00 90.25 193 GLN A N 1
ATOM 1571 C CA . GLN A 1 193 ? 7.740 13.881 -15.099 1.00 90.25 193 GLN A CA 1
ATOM 1572 C C . GLN A 1 193 ? 8.173 13.148 -13.826 1.00 90.25 193 GLN A C 1
ATOM 1574 O O . GLN A 1 193 ? 7.381 13.060 -12.893 1.00 90.25 193 GLN A O 1
ATOM 1579 N N . MET A 1 194 ? 9.417 12.660 -13.757 1.00 91.12 194 MET A N 1
ATOM 1580 C CA . MET A 1 194 ? 9.975 12.078 -12.534 1.00 91.12 194 MET A CA 1
ATOM 1581 C C . MET A 1 194 ? 10.108 13.115 -11.426 1.00 91.12 194 MET A C 1
ATOM 1583 O O . MET A 1 194 ? 9.684 12.840 -10.310 1.00 91.12 194 MET A O 1
ATOM 1587 N N . ILE A 1 195 ? 10.618 14.309 -11.739 1.00 90.88 195 ILE A N 1
ATOM 1588 C CA . ILE A 1 195 ? 10.706 15.412 -10.769 1.00 90.88 195 ILE A CA 1
ATOM 1589 C C . ILE A 1 195 ? 9.307 15.753 -10.249 1.00 90.88 195 ILE A C 1
ATOM 1591 O O . ILE A 1 195 ? 9.081 15.745 -9.046 1.00 90.88 195 ILE A O 1
ATOM 1595 N N . THR A 1 196 ? 8.342 15.930 -11.157 1.00 92.88 196 THR A N 1
ATOM 1596 C CA . THR A 1 196 ? 6.948 1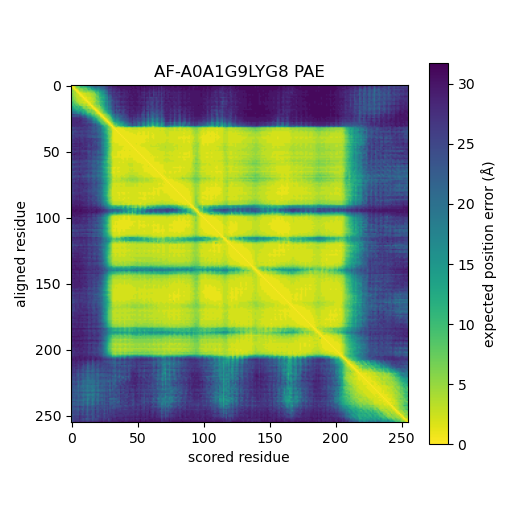6.213 -10.783 1.00 92.88 196 THR A CA 1
ATOM 1597 C C . THR A 1 196 ? 6.364 15.117 -9.885 1.00 92.88 196 THR A C 1
ATOM 1599 O O . THR A 1 196 ? 5.742 15.415 -8.873 1.00 92.88 196 THR A O 1
ATOM 1602 N N . ALA A 1 197 ? 6.559 13.842 -10.233 1.00 93.25 197 ALA A N 1
ATOM 1603 C CA . ALA A 1 197 ? 6.065 12.724 -9.434 1.00 93.25 197 ALA A CA 1
ATOM 1604 C C . ALA A 1 197 ? 6.736 12.649 -8.053 1.00 93.25 197 ALA A C 1
ATOM 1606 O O . ALA A 1 197 ? 6.059 12.353 -7.072 1.00 93.25 197 ALA A O 1
ATOM 1607 N N . SER A 1 198 ? 8.038 12.937 -7.979 1.00 93.00 198 SER A N 1
ATOM 1608 C CA . SER A 1 198 ? 8.798 12.985 -6.728 1.00 93.00 198 SER A CA 1
ATOM 1609 C C . SER A 1 198 ? 8.300 14.100 -5.813 1.00 93.00 198 SER A C 1
ATOM 1611 O O . SER A 1 198 ? 8.017 13.844 -4.646 1.00 93.00 198 SER A O 1
ATOM 1613 N N . ASP A 1 199 ? 8.113 15.307 -6.355 1.00 92.31 199 ASP A N 1
ATOM 1614 C CA . ASP A 1 199 ? 7.617 16.465 -5.607 1.00 92.31 199 ASP A CA 1
ATOM 1615 C C . ASP A 1 199 ? 6.229 16.191 -5.017 1.00 92.31 199 ASP A C 1
ATOM 1617 O O . ASP A 1 199 ? 5.974 16.497 -3.855 1.00 92.31 199 ASP A O 1
ATOM 1621 N N . GLN A 1 200 ? 5.337 15.571 -5.795 1.00 93.12 200 GLN A N 1
ATOM 1622 C CA . GLN A 1 200 ? 3.994 15.204 -5.338 1.00 93.12 200 GLN A CA 1
ATOM 1623 C C . GLN A 1 200 ? 4.040 14.133 -4.241 1.00 93.12 200 GLN A C 1
ATOM 1625 O O . GLN A 1 200 ? 3.414 14.279 -3.196 1.00 93.12 200 GLN A O 1
ATOM 1630 N N . LEU A 1 201 ? 4.864 13.096 -4.419 1.00 92.25 201 LEU A N 1
ATOM 1631 C CA . LEU A 1 201 ? 5.052 12.046 -3.415 1.00 92.25 201 LEU A CA 1
ATOM 1632 C C . LEU A 1 201 ? 5.662 12.584 -2.105 1.00 92.25 201 LEU A C 1
ATOM 1634 O O . LEU A 1 201 ? 5.414 12.038 -1.024 1.00 92.25 201 LEU A O 1
ATOM 1638 N N . GLN A 1 202 ? 6.452 13.656 -2.185 1.00 91.00 202 GLN A N 1
ATOM 1639 C CA . GLN A 1 202 ? 7.029 14.326 -1.026 1.00 91.00 202 GLN A CA 1
ATOM 1640 C C . GLN A 1 202 ? 5.976 15.072 -0.193 1.00 91.00 202 GLN A C 1
ATOM 1642 O O . GLN A 1 202 ? 6.124 15.097 1.027 1.00 91.00 202 GLN A O 1
ATOM 1647 N N . GLN A 1 203 ? 4.918 15.611 -0.815 1.00 89.50 203 GLN A N 1
ATOM 1648 C CA . GLN A 1 203 ? 3.832 16.312 -0.105 1.00 89.50 203 GLN A CA 1
ATOM 1649 C C . GLN A 1 203 ? 3.049 15.392 0.837 1.00 89.50 203 GLN A C 1
ATOM 1651 O O . GLN A 1 203 ? 2.511 15.856 1.834 1.00 89.50 203 GLN A O 1
ATOM 1656 N N . ILE A 1 204 ? 3.012 14.084 0.556 1.00 87.94 204 ILE A N 1
ATOM 1657 C CA . ILE A 1 204 ? 2.310 13.130 1.415 1.00 87.94 204 ILE A CA 1
ATOM 1658 C C . ILE A 1 204 ? 3.058 12.981 2.742 1.00 87.94 204 ILE A C 1
ATOM 1660 O O . ILE A 1 204 ? 4.101 12.323 2.815 1.00 87.94 204 ILE A O 1
ATOM 1664 N N . GLU A 1 205 ? 2.499 13.532 3.807 1.00 80.12 205 GLU A N 1
ATOM 1665 C CA . GLU A 1 205 ? 2.955 13.303 5.175 1.00 80.12 205 GLU A CA 1
ATOM 1666 C C . GLU A 1 205 ? 2.114 12.210 5.849 1.00 80.12 205 GLU A C 1
ATOM 1668 O O . GLU A 1 205 ? 1.001 11.896 5.425 1.00 80.12 205 GLU A O 1
ATOM 1673 N N . ALA A 1 206 ? 2.650 11.587 6.903 1.00 65.62 206 ALA A N 1
ATOM 1674 C CA . ALA A 1 206 ? 1.845 10.688 7.721 1.00 65.62 206 ALA A CA 1
ATOM 1675 C C . ALA A 1 206 ? 0.729 11.517 8.370 1.00 65.62 206 ALA A C 1
ATOM 1677 O O . ALA A 1 206 ? 1.021 12.417 9.159 1.00 65.62 206 ALA A O 1
ATOM 1678 N N . GLY A 1 207 ? -0.525 11.238 7.998 1.00 57.34 207 GLY A N 1
ATOM 1679 C CA . GLY A 1 207 ? -1.708 11.996 8.401 1.00 57.34 207 GLY A CA 1
ATOM 1680 C C . GLY A 1 207 ? -1.894 12.034 9.916 1.00 57.34 207 GLY A C 1
ATOM 1681 O O . GLY A 1 207 ? -2.635 11.237 10.484 1.00 57.34 207 GLY A O 1
ATOM 1682 N N . ASN A 1 208 ? -1.230 12.977 10.583 1.00 46.75 208 ASN A N 1
ATOM 1683 C CA . ASN A 1 208 ? -1.260 13.092 12.039 1.00 46.75 208 ASN A CA 1
ATOM 1684 C C . ASN A 1 208 ? -2.361 14.038 12.539 1.00 46.75 208 ASN A C 1
ATOM 1686 O O . ASN A 1 208 ? -2.633 14.097 13.735 1.00 46.75 208 ASN A O 1
ATOM 1690 N N . ASP A 1 209 ? -3.035 14.753 11.639 1.00 50.91 209 ASP A N 1
ATOM 1691 C CA . ASP A 1 209 ? -3.879 15.874 12.038 1.00 50.91 209 ASP A CA 1
ATOM 1692 C C . ASP A 1 209 ? -5.375 15.643 11.789 1.00 50.91 209 ASP A C 1
ATOM 1694 O O . ASP A 1 209 ? -6.181 15.913 12.681 1.00 50.91 209 ASP A O 1
ATOM 1698 N N . ASP A 1 210 ? -5.791 15.079 10.657 1.00 50.66 210 ASP A N 1
ATOM 1699 C CA . ASP A 1 210 ? -7.208 15.149 10.274 1.00 50.66 210 ASP A CA 1
ATOM 1700 C C . ASP A 1 210 ? -8.086 14.010 10.820 1.00 50.66 210 ASP A C 1
ATOM 1702 O O . ASP A 1 210 ? -9.217 14.262 11.257 1.00 50.66 210 ASP A O 1
ATOM 1706 N N . LYS A 1 211 ? -7.567 12.780 10.956 1.00 52.00 211 LYS A N 1
ATOM 1707 C CA . LYS A 1 211 ? -8.290 11.679 11.636 1.00 52.00 211 LYS A CA 1
ATOM 1708 C C . LYS A 1 211 ? -8.400 11.910 13.151 1.00 52.00 211 LYS A C 1
ATOM 1710 O O . LYS A 1 211 ? -9.467 11.700 13.748 1.00 52.00 211 LYS A O 1
ATOM 1715 N N . LEU A 1 212 ? -7.341 12.431 13.780 1.00 50.12 212 LEU A N 1
ATOM 1716 C CA . LEU A 1 212 ? -7.363 12.854 15.186 1.00 50.12 212 LEU A CA 1
ATOM 1717 C C . LEU A 1 212 ? -8.309 14.046 15.401 1.00 50.12 212 LEU A C 1
ATOM 1719 O O . LEU A 1 212 ? -9.140 14.006 16.310 1.00 50.12 212 LEU A O 1
ATOM 1723 N N . LYS A 1 213 ? -8.290 15.069 14.535 1.00 50.56 213 LYS A N 1
ATOM 1724 C CA . LYS A 1 213 ? -9.250 16.188 14.610 1.00 50.56 213 LYS A CA 1
ATOM 1725 C C . LYS A 1 213 ? -10.692 15.734 14.411 1.00 50.56 213 LYS A C 1
ATOM 1727 O O . LYS A 1 213 ? -11.573 16.200 15.138 1.00 50.56 213 LYS A O 1
ATOM 1732 N N . ARG A 1 214 ? -10.968 14.822 13.473 1.00 51.91 214 ARG A N 1
ATOM 1733 C CA . ARG A 1 214 ? -12.326 14.316 13.212 1.00 51.91 214 ARG A CA 1
ATOM 1734 C C . ARG A 1 214 ? -12.873 13.519 14.400 1.00 51.91 214 ARG A C 1
ATOM 1736 O O . ARG A 1 214 ? -14.004 13.765 14.821 1.00 51.91 214 ARG A O 1
ATOM 1743 N N . SER A 1 215 ? -12.070 12.633 14.989 1.00 57.47 215 SER A N 1
ATOM 1744 C CA . SER A 1 215 ? -12.455 11.876 16.193 1.00 57.47 215 SER A CA 1
ATOM 1745 C C . SER A 1 215 ? -12.645 12.777 17.422 1.00 57.47 215 SER A C 1
ATOM 1747 O O . SER A 1 215 ? -13.662 12.662 18.112 1.00 57.47 215 SER A O 1
ATOM 1749 N N . LEU A 1 216 ? -11.750 13.746 17.647 1.00 62.03 216 LEU A N 1
ATOM 1750 C CA . LEU A 1 216 ? -11.905 14.763 18.692 1.00 62.03 216 LEU A CA 1
ATOM 1751 C C . LEU A 1 216 ? -13.199 15.564 18.498 1.00 62.03 216 LEU A C 1
ATOM 1753 O O . LEU A 1 216 ? -13.979 15.715 19.437 1.00 62.03 216 LEU A O 1
ATOM 1757 N N . THR A 1 217 ? -13.474 16.022 17.275 1.00 66.75 217 THR A N 1
ATOM 1758 C CA . THR A 1 217 ? -14.681 16.796 16.944 1.00 66.75 217 THR A CA 1
ATOM 1759 C C . THR A 1 217 ? -15.957 16.003 17.227 1.00 66.75 217 THR A C 1
ATOM 1761 O O . THR A 1 217 ? -16.896 16.549 17.810 1.00 66.75 217 THR A O 1
ATOM 1764 N N . LEU A 1 218 ? -15.996 14.708 16.894 1.00 71.56 218 LEU A N 1
ATOM 1765 C CA . LEU A 1 218 ? -17.144 13.847 17.196 1.00 71.56 218 LEU A CA 1
ATOM 1766 C C . LEU A 1 218 ? -17.360 13.677 18.706 1.00 71.56 218 LEU A C 1
ATOM 1768 O O . LEU A 1 218 ? -18.490 13.814 19.176 1.00 71.56 218 LEU A O 1
ATOM 1772 N N . ILE A 1 219 ? -16.297 13.437 19.481 1.00 75.50 219 ILE A N 1
ATOM 1773 C CA . ILE A 1 219 ? -16.386 13.308 20.945 1.00 75.50 219 ILE A CA 1
ATOM 1774 C C . ILE A 1 219 ? -16.878 14.618 21.572 1.00 75.50 219 ILE A C 1
ATOM 1776 O O . ILE A 1 219 ? -17.792 14.599 22.400 1.00 75.50 219 ILE A O 1
ATOM 1780 N N . PHE A 1 220 ? -16.336 15.764 21.147 1.00 77.56 220 PHE A N 1
ATOM 1781 C CA . PHE A 1 220 ? -16.782 17.076 21.622 1.00 77.56 220 PHE A CA 1
ATOM 1782 C C . PHE A 1 220 ? -18.232 17.376 21.229 1.00 77.56 220 PHE A C 1
ATOM 1784 O O . PHE A 1 220 ? -18.980 17.920 22.042 1.00 77.56 220 PHE A O 1
ATOM 1791 N N . MET A 1 221 ? -18.667 16.975 20.033 1.00 83.38 221 MET A N 1
ATOM 1792 C CA . MET A 1 221 ? -20.058 17.108 19.598 1.00 83.38 221 MET A CA 1
ATOM 1793 C C . MET A 1 221 ? -21.005 16.263 20.461 1.00 83.38 221 MET A C 1
ATOM 1795 O O . MET A 1 221 ? -22.006 16.781 20.958 1.00 83.38 221 MET A O 1
ATOM 1799 N N . VAL A 1 222 ? -20.682 14.986 20.695 1.00 87.69 222 VAL A N 1
ATOM 1800 C CA . VAL A 1 222 ? -21.480 14.099 21.561 1.00 87.69 222 VAL A CA 1
ATOM 1801 C C . VAL A 1 222 ? -21.525 14.634 22.993 1.00 87.69 222 VAL A C 1
ATOM 1803 O O . VAL A 1 222 ? -22.596 14.662 23.604 1.00 87.69 222 VAL A O 1
ATOM 1806 N N . ALA A 1 223 ? -20.401 15.131 23.514 1.00 85.75 223 ALA A N 1
ATOM 1807 C CA . ALA A 1 223 ? -20.339 15.753 24.832 1.00 85.75 223 ALA A CA 1
ATOM 1808 C C . ALA A 1 223 ? -21.190 17.034 24.914 1.00 85.75 223 ALA A C 1
ATOM 1810 O O . ALA A 1 223 ? -21.887 17.240 25.908 1.00 85.75 223 ALA A O 1
ATOM 1811 N N . ALA A 1 224 ? -21.195 17.868 23.870 1.00 87.75 224 ALA A N 1
ATOM 1812 C CA . ALA A 1 224 ? -22.001 19.086 23.815 1.00 87.75 224 ALA A CA 1
ATOM 1813 C C . ALA A 1 224 ? -23.507 18.776 23.797 1.00 87.75 224 ALA A C 1
ATOM 1815 O O . ALA A 1 224 ? -24.267 19.349 24.582 1.00 87.75 224 ALA A O 1
ATOM 1816 N N . VAL A 1 225 ? -23.939 17.829 22.957 1.00 91.19 225 VAL A N 1
ATOM 1817 C CA . VAL A 1 225 ? -25.348 17.410 22.873 1.00 91.19 225 VAL A CA 1
ATOM 1818 C C . VAL A 1 225 ? -25.791 16.735 24.174 1.00 91.19 225 VAL A C 1
ATOM 1820 O O . VAL A 1 225 ? -26.826 17.099 24.739 1.00 91.19 225 VAL A O 1
ATOM 1823 N N . GLY A 1 226 ? -24.984 15.808 24.701 1.00 88.25 226 GLY A N 1
ATOM 1824 C CA . GLY A 1 226 ? -25.246 15.143 25.978 1.00 88.25 226 GLY A CA 1
ATOM 1825 C C . GLY A 1 226 ? -25.321 16.129 27.148 1.00 88.25 226 GLY A C 1
ATOM 1826 O O . GLY A 1 226 ? -26.243 16.060 27.963 1.00 88.25 226 GLY A O 1
ATOM 1827 N N . GLY A 1 227 ? -24.413 17.107 27.192 1.00 90.31 227 GLY A N 1
ATOM 1828 C CA . GLY A 1 227 ? -24.409 18.172 28.194 1.00 90.31 227 GLY A CA 1
ATOM 1829 C C . GLY A 1 227 ? -25.675 19.029 28.152 1.00 90.31 227 GLY A C 1
ATOM 1830 O O . GLY A 1 227 ? -26.282 19.287 29.193 1.00 90.31 227 GLY A O 1
ATOM 1831 N N . PHE A 1 228 ? -26.137 19.410 26.958 1.00 92.75 228 PHE A N 1
ATOM 1832 C CA . PHE A 1 228 ? -27.358 20.206 26.798 1.00 92.75 228 PHE A CA 1
ATOM 1833 C C . PHE A 1 228 ? -28.610 19.457 27.290 1.00 92.75 228 PHE A C 1
ATOM 1835 O O . PHE A 1 228 ? -29.476 20.034 27.957 1.00 92.75 228 PHE A O 1
ATOM 1842 N N . ILE A 1 229 ? -28.689 18.147 27.036 1.00 91.75 229 ILE A N 1
ATOM 1843 C CA . ILE A 1 229 ? -29.773 17.285 27.534 1.00 91.75 229 ILE A CA 1
ATOM 1844 C C . ILE A 1 229 ? -29.753 17.215 29.068 1.00 91.75 229 ILE A C 1
ATOM 1846 O O . ILE A 1 229 ? -30.786 17.394 29.714 1.00 91.75 229 ILE A O 1
ATOM 1850 N N . ILE A 1 230 ? -28.582 17.017 29.679 1.00 90.62 230 ILE A N 1
ATOM 1851 C CA . ILE A 1 230 ? -28.458 16.949 31.143 1.00 90.62 230 ILE A CA 1
ATOM 1852 C C . ILE A 1 230 ? -28.860 18.280 31.791 1.00 90.62 230 ILE A C 1
ATOM 1854 O O . ILE A 1 230 ? -29.587 18.283 32.789 1.00 90.62 230 ILE A O 1
ATOM 1858 N N . ILE A 1 231 ? -28.441 19.414 31.219 1.00 91.94 231 ILE A N 1
ATOM 1859 C CA . ILE A 1 231 ? -28.781 20.753 31.725 1.00 91.94 231 ILE A CA 1
ATOM 1860 C C . ILE A 1 231 ? -30.291 20.996 31.645 1.00 91.94 231 ILE A C 1
ATOM 1862 O O . ILE A 1 231 ? -30.901 21.434 32.624 1.00 91.94 231 ILE A O 1
ATOM 1866 N N . THR A 1 232 ? -30.914 20.685 30.508 1.00 93.12 232 THR A N 1
ATOM 1867 C CA . THR A 1 232 ? -32.358 20.891 30.316 1.00 93.12 232 THR A CA 1
ATOM 1868 C C . THR A 1 232 ? -33.190 20.015 31.253 1.00 93.12 232 THR A C 1
ATOM 1870 O O . THR A 1 232 ? -34.103 20.522 31.910 1.00 93.12 232 THR A O 1
ATOM 1873 N N . LEU A 1 233 ? -32.842 18.734 31.409 1.00 91.94 233 LEU A N 1
ATOM 1874 C CA . LEU A 1 233 ? -33.523 17.837 32.347 1.00 91.94 233 LEU A CA 1
ATOM 1875 C C . LEU A 1 233 ? -33.320 18.263 33.804 1.00 91.94 233 LEU A C 1
ATOM 1877 O O . LEU A 1 233 ? -34.282 18.271 34.575 1.00 91.94 233 LEU A O 1
ATOM 1881 N N . SER A 1 234 ? -32.111 18.693 34.172 1.00 89.81 234 SER A N 1
ATOM 1882 C CA . SER A 1 234 ? -31.820 19.213 35.514 1.00 89.81 234 SER A CA 1
ATOM 1883 C C . SER A 1 234 ? -32.644 20.465 35.822 1.00 89.81 234 SER A C 1
ATOM 1885 O O . SER A 1 234 ? -33.217 20.580 36.908 1.00 89.81 234 SER A O 1
ATOM 1887 N N . TYR A 1 235 ? -32.781 21.377 34.855 1.00 93.06 235 TYR A N 1
ATOM 1888 C CA . TYR A 1 235 ? -33.602 22.579 34.999 1.00 93.06 235 TYR A CA 1
ATOM 1889 C C . TYR A 1 235 ? -35.087 22.248 35.204 1.00 93.06 235 TYR A C 1
ATOM 1891 O O . TYR A 1 235 ? -35.734 22.791 36.106 1.00 93.06 235 TYR A O 1
ATOM 1899 N N . VAL A 1 236 ? -35.641 21.327 34.407 1.00 91.88 236 VAL A N 1
ATOM 1900 C CA . VAL A 1 236 ? -37.050 20.917 34.526 1.00 91.88 236 VAL A CA 1
ATOM 1901 C C . VAL A 1 236 ? -37.299 20.170 35.838 1.00 91.88 236 VAL A C 1
ATOM 1903 O O . VAL A 1 236 ? -38.302 20.436 36.505 1.00 91.88 236 VAL A O 1
ATOM 1906 N N . ALA A 1 237 ? -36.380 19.297 36.258 1.00 87.88 237 ALA A N 1
ATOM 1907 C CA . ALA A 1 237 ? -36.453 18.600 37.540 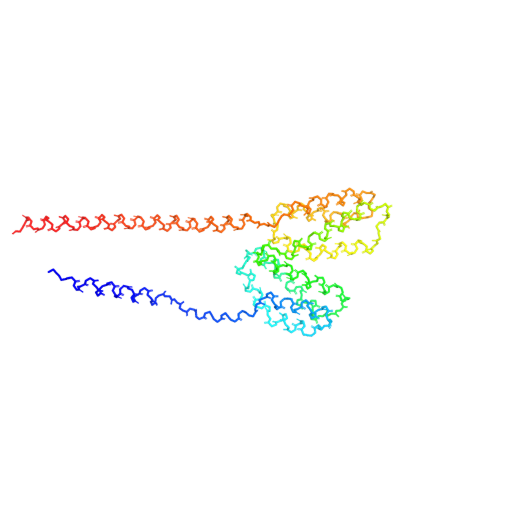1.00 87.88 237 ALA A CA 1
ATOM 1908 C C . ALA A 1 237 ? -36.440 19.584 38.720 1.00 87.88 237 ALA A C 1
ATOM 1910 O O . ALA A 1 237 ? -37.292 19.497 39.609 1.00 87.88 237 ALA A O 1
ATOM 1911 N N . TRP A 1 238 ? -35.549 20.580 38.691 1.00 88.56 238 TRP A N 1
ATOM 1912 C CA . TRP A 1 238 ? -35.502 21.643 39.696 1.00 88.56 238 TRP A CA 1
ATOM 1913 C C . TRP A 1 238 ? -36.803 22.453 39.734 1.00 88.56 238 TRP A C 1
ATOM 1915 O O . TRP A 1 238 ? -37.362 22.721 40.802 1.00 88.56 238 TRP A O 1
ATOM 1925 N N . LYS A 1 239 ? -37.326 22.832 38.562 1.00 87.06 239 LYS A N 1
ATOM 1926 C CA . LYS A 1 239 ? -38.579 23.588 38.449 1.00 87.06 239 LYS A CA 1
ATOM 1927 C C . LYS A 1 239 ? -39.773 22.790 38.980 1.00 87.06 239 LYS A C 1
ATOM 1929 O O . LYS A 1 239 ? -40.608 23.357 39.687 1.00 87.06 239 LYS A O 1
ATOM 1934 N N . LYS A 1 240 ? -39.835 21.483 38.700 1.00 86.19 240 LYS A N 1
ATOM 1935 C CA . LYS A 1 240 ? -40.864 20.575 39.230 1.00 86.19 240 LYS A CA 1
ATOM 1936 C C . LYS A 1 240 ? -40.778 20.457 40.752 1.00 86.19 240 LYS A C 1
ATOM 1938 O O . LYS A 1 240 ? -41.792 20.643 41.421 1.00 86.19 240 LYS A O 1
ATOM 1943 N N . TYR A 1 241 ? -39.578 20.254 41.297 1.00 87.38 241 TYR A N 1
ATOM 1944 C CA . TYR A 1 241 ? -39.352 20.190 42.743 1.00 87.38 241 TYR A CA 1
ATOM 1945 C C . TYR A 1 241 ? -39.830 21.462 43.463 1.00 87.38 241 TYR A C 1
ATOM 1947 O O . TYR A 1 241 ? -40.541 21.392 44.467 1.00 87.38 241 TYR A O 1
ATOM 1955 N N . LYS A 1 242 ? -39.518 22.643 42.912 1.00 82.62 242 LYS A N 1
ATOM 1956 C CA . LYS A 1 242 ? -39.986 23.923 43.466 1.00 82.62 242 LYS A CA 1
ATOM 1957 C C . LYS A 1 242 ? -41.513 24.077 43.374 1.00 82.62 242 LYS A C 1
ATOM 1959 O O . LYS A 1 242 ? -42.136 24.566 44.311 1.00 82.62 242 LYS A O 1
ATOM 1964 N N . GLY A 1 243 ? -42.127 23.631 42.276 1.00 79.88 243 GLY A N 1
ATOM 1965 C CA . GLY A 1 243 ? -43.583 23.669 42.097 1.00 79.88 243 GLY A CA 1
ATOM 1966 C C . GLY A 1 243 ? -44.347 22.759 43.065 1.00 79.88 243 GLY A C 1
ATOM 1967 O O . GLY A 1 243 ? -45.395 23.147 43.582 1.00 79.88 243 GLY A O 1
ATOM 1968 N N . GLU A 1 244 ? -43.817 21.569 43.350 1.00 80.12 244 GLU A N 1
ATOM 1969 C CA . GLU A 1 244 ? -44.404 20.643 44.325 1.00 80.12 244 GLU A CA 1
ATOM 1970 C C . GLU A 1 244 ? -44.270 21.160 45.762 1.00 80.12 244 GLU A C 1
ATOM 1972 O O . GLU A 1 244 ? -45.229 21.045 46.528 1.00 80.12 244 GLU A O 1
ATOM 1977 N N . ARG A 1 245 ? -43.152 21.815 46.113 1.00 72.62 245 ARG A N 1
ATOM 1978 C CA . ARG A 1 245 ? -43.005 22.487 47.417 1.00 72.62 245 ARG A CA 1
ATOM 1979 C C . ARG A 1 245 ? -44.049 23.583 47.635 1.00 72.62 245 ARG A C 1
ATOM 1981 O O . ARG A 1 245 ? -44.727 23.562 48.657 1.00 72.62 245 ARG A O 1
ATOM 1988 N N . ASN A 1 246 ? -44.249 24.470 46.661 1.00 72.00 246 ASN A N 1
ATOM 1989 C CA . ASN A 1 246 ? -45.227 25.558 46.791 1.00 72.00 246 ASN A CA 1
ATOM 1990 C C . ASN A 1 246 ? -46.677 25.038 46.874 1.00 72.00 246 ASN A C 1
ATOM 1992 O O . ASN A 1 246 ? -47.509 25.607 47.576 1.00 72.00 246 ASN A O 1
ATOM 1996 N N . LYS A 1 247 ? -46.999 23.928 46.191 1.00 69.19 247 LYS A N 1
ATOM 1997 C CA . LYS A 1 247 ? -48.315 23.276 46.325 1.00 69.19 247 LYS A CA 1
ATOM 1998 C C . LYS A 1 247 ? -48.536 22.661 47.707 1.00 69.19 247 LYS A C 1
ATOM 2000 O O . LYS A 1 247 ? -49.680 22.606 48.149 1.00 69.19 247 LYS A O 1
ATOM 2005 N N . GLN A 1 248 ? -47.486 22.180 48.371 1.00 66.25 248 GLN A N 1
ATOM 2006 C CA . GLN A 1 248 ? -47.591 21.625 49.723 1.00 66.25 248 GLN A CA 1
ATOM 2007 C C . GLN A 1 248 ? -47.737 22.712 50.795 1.00 66.25 248 GLN A C 1
ATOM 2009 O O . GLN A 1 248 ? -48.464 22.486 51.758 1.00 66.25 248 GLN A O 1
ATOM 2014 N N . GLU A 1 249 ? -47.113 23.881 50.623 1.00 62.34 249 GLU A N 1
ATOM 2015 C CA . GLU A 1 249 ? -47.290 25.036 51.521 1.00 62.34 249 GLU A CA 1
ATOM 2016 C C . GLU A 1 249 ? -48.714 25.609 51.436 1.00 62.34 249 GLU A C 1
ATOM 2018 O O . GLU A 1 249 ? -49.406 25.660 52.450 1.00 62.34 249 GLU A O 1
ATOM 2023 N N . ASN A 1 250 ? -49.237 25.865 50.231 1.00 60.91 250 ASN A N 1
ATOM 2024 C CA . ASN A 1 250 ? -50.604 26.390 50.061 1.00 60.91 250 ASN A CA 1
ATOM 2025 C C . ASN A 1 250 ? -51.709 25.433 50.552 1.00 60.91 250 ASN A C 1
ATOM 2027 O O . ASN A 1 250 ? -52.825 25.857 50.843 1.00 60.91 250 ASN A O 1
ATOM 2031 N N . LYS A 1 251 ? -51.430 24.124 50.624 1.00 59.06 251 LYS A N 1
ATOM 2032 C CA . LYS A 1 251 ? -52.379 23.124 51.143 1.00 59.06 251 LYS A CA 1
ATOM 2033 C C . LYS A 1 251 ? -52.375 23.042 52.675 1.00 59.06 251 LYS A C 1
ATOM 2035 O O . LYS A 1 251 ? -53.307 22.480 53.235 1.00 59.06 251 LYS A O 1
ATOM 2040 N N . ARG A 1 252 ? -51.335 23.568 53.333 1.00 58.25 252 ARG A N 1
ATOM 2041 C CA . ARG A 1 252 ? -51.212 23.640 54.799 1.00 58.25 252 ARG A CA 1
ATOM 2042 C C . ARG A 1 252 ? -51.752 24.948 55.376 1.00 58.25 252 ARG A C 1
ATOM 2044 O O . ARG A 1 252 ? -52.135 24.947 56.532 1.00 58.25 252 ARG A O 1
ATOM 2051 N N . GLU A 1 253 ? -51.799 26.023 54.592 1.00 56.50 253 GLU A N 1
ATOM 2052 C CA . GLU A 1 253 ? -52.382 27.310 55.017 1.00 56.50 253 GLU A CA 1
ATOM 2053 C C . GLU A 1 253 ? -53.915 27.377 54.869 1.00 56.50 253 GLU A C 1
ATOM 2055 O O . GLU A 1 253 ? -54.550 28.212 55.501 1.00 56.50 253 GLU A O 1
ATOM 2060 N N . ASN A 1 254 ? -54.519 26.489 54.068 1.00 53.66 254 ASN A N 1
ATOM 2061 C CA . ASN A 1 254 ? -55.972 26.411 53.843 1.00 53.66 254 ASN A CA 1
ATOM 2062 C C . ASN A 1 254 ? -56.657 25.234 54.576 1.00 53.66 254 ASN A C 1
ATOM 2064 O O . ASN A 1 254 ? -57.758 24.835 54.190 1.00 53.66 254 ASN A O 1
ATOM 2068 N N . SER A 1 255 ? -56.010 24.649 55.590 1.00 48.62 255 SER A N 1
ATOM 2069 C CA . SER A 1 255 ? -56.568 23.601 56.460 1.00 48.62 255 SER A CA 1
ATOM 2070 C C . SER A 1 255 ? -56.459 24.001 57.920 1.00 48.62 255 SER A C 1
ATOM 2072 O O . SER A 1 255 ? -57.267 23.440 58.690 1.00 48.62 255 SER A O 1
#

Radius of gyration: 29.31 Å; Cα contacts (8 Å, |Δi|>4): 181; chains: 1; bounding box: 78×51×85 Å